Protein AF-A0A1F3MN46-F1 (afdb_monomer_lite)

Radius of gyration: 25.23 Å; chains: 1; bounding box: 58×105×47 Å

Foldseek 3Di:
DDDDDDDDDDDPPDDPPPPPPPVDDPCNVLLVPAALLLLLVQLAPCCFVLNVHDCPDPCNVVCVQQVQLARNCSQQNLQSQWCQPPQVQPDDDLNHAHHDNDSLLVVLQPDDLVVQLVVLQDPPQAAESPDDSNPDDCVPPRSRSNTHHNCVVPDDSSNSSNNSSNSHPVRDNCVLQWDKDWADGPNRIDIATHCGLPVAAQVLLLVVCVVQPCVQLNSQQPNDDDPNHGQLVCLRVCVSNVVSCQQNNDGPDPGHHPVPQDPRNSSNNRNNSPPCVSHND

Sequence (281 aa):
MRKTNWFFAFAFVGIAIFTGCNKVDPNQETYDNASISKGGILYDNFFSIEAAYDQNSPNMAKFKASSDFFRCKQCHAWDGLGNSGSYINRAAKTSRPNIASTNLYQVSQTKSFTELFNAMKKSEERRDIGYDLTTYNPATNAAEGDKMPNLTQILSDTQIWDIVKFLKEGMFDVSQLYDATYTGVYPTGSVSFANIGKDGNEGNGKTFFAANCASCHGADGKALTMENMSLGKFVRSKPNEVQHKVKYGQLGSSMPGMFTITLSQMKDLYKACSNSTTFPD

Secondary structure (DSSP, 8-state):
-------------------------TTHHHHHTS-HHHHHHHHHHTTSTTTT--TT-TTHHHHHHTGGGT-HHHHH-TTS-GGGTTTTT---BTTBPPPP---HHHHHHHS-HHHHHHHHT--TT-B-TTS-GGG--TTTSHHHHTSPB-GGGT--HHHHHHHHHIIIIIS--GGGT-EEEEES-TTT-EEEEESTTTT--HHHHHHHHHHHTHHHH-TTS-SS-BTTB-HHHHHHH-HHHHHHHHHH--TTSS----TT--HHHHHHHHHHHH-TTTS--

Structure (mmCIF, N/CA/C/O backbone):
data_AF-A0A1F3MN46-F1
#
_entry.id   AF-A0A1F3MN46-F1
#
loop_
_atom_site.group_PDB
_atom_site.id
_atom_site.type_symbol
_atom_site.label_atom_id
_atom_site.label_alt_id
_atom_site.label_comp_id
_atom_site.label_asym_id
_atom_site.label_entity_id
_atom_site.label_seq_id
_atom_site.pdbx_PDB_ins_code
_atom_site.Cartn_x
_atom_site.Cartn_y
_atom_site.Cartn_z
_atom_site.occupancy
_atom_site.B_iso_or_equiv
_atom_site.auth_seq_id
_atom_site.auth_comp_id
_atom_site.auth_asym_id
_atom_site.auth_atom_id
_atom_site.pdbx_PDB_model_num
ATOM 1 N N . MET A 1 1 ? -30.374 89.470 -13.307 1.00 45.78 1 MET A N 1
ATOM 2 C CA . MET A 1 1 ? -30.408 88.147 -13.970 1.00 45.78 1 MET A CA 1
ATOM 3 C C . MET A 1 1 ? -28.981 87.654 -14.193 1.00 45.78 1 MET A C 1
ATOM 5 O O . MET A 1 1 ? -28.304 88.159 -15.074 1.00 45.78 1 MET A O 1
ATOM 9 N N . ARG A 1 2 ? -28.506 86.708 -13.379 1.00 38.28 2 ARG A N 1
ATOM 10 C CA . ARG A 1 2 ? -27.275 85.935 -13.613 1.00 38.28 2 ARG A CA 1
ATOM 11 C C . ARG A 1 2 ? -27.547 84.533 -13.065 1.00 38.28 2 ARG A C 1
ATOM 13 O O . ARG A 1 2 ? -27.763 84.393 -11.868 1.00 38.28 2 ARG A O 1
ATOM 20 N N . LYS A 1 3 ? -27.670 83.545 -13.955 1.00 40.28 3 LYS A N 1
ATOM 21 C CA . LYS A 1 3 ? -27.866 82.130 -13.609 1.00 40.28 3 LYS A CA 1
ATOM 22 C C . LYS A 1 3 ? -26.489 81.478 -13.490 1.00 40.28 3 LYS A C 1
ATOM 24 O O . LYS A 1 3 ? -25.703 81.552 -14.430 1.00 40.28 3 LYS A O 1
ATOM 29 N N . THR A 1 4 ? -26.211 80.870 -12.346 1.00 44.44 4 THR A N 1
ATOM 30 C CA . THR A 1 4 ? -24.995 80.094 -12.086 1.00 44.44 4 THR A CA 1
ATOM 31 C C . THR A 1 4 ? -25.320 78.627 -12.369 1.00 44.44 4 THR A C 1
ATOM 33 O O . THR A 1 4 ? -26.180 78.058 -11.704 1.00 44.44 4 THR A O 1
ATOM 36 N N . ASN A 1 5 ? -24.688 78.032 -13.382 1.00 38.16 5 ASN A N 1
ATOM 37 C CA . ASN A 1 5 ? -24.863 76.619 -13.721 1.00 38.16 5 ASN A CA 1
ATOM 38 C C . ASN A 1 5 ? -23.897 75.764 -12.894 1.00 38.16 5 ASN A C 1
ATOM 40 O O . ASN A 1 5 ? -22.690 75.996 -12.906 1.00 38.16 5 ASN A O 1
ATOM 44 N N . TRP A 1 6 ? -24.439 74.771 -12.194 1.00 37.66 6 TRP A N 1
ATOM 45 C CA . TRP A 1 6 ? -23.690 73.797 -11.407 1.00 37.66 6 TRP A CA 1
ATOM 46 C C . TRP A 1 6 ? -23.364 72.590 -12.300 1.00 37.66 6 TRP A C 1
ATOM 48 O O . TRP A 1 6 ? -24.271 71.903 -12.767 1.00 37.66 6 TRP A O 1
ATOM 58 N N . PHE A 1 7 ? -22.082 72.356 -12.582 1.00 40.59 7 PHE A N 1
ATOM 59 C CA . PHE A 1 7 ? -21.612 71.150 -13.269 1.00 40.59 7 PHE A CA 1
ATOM 60 C C . PHE A 1 7 ? -21.335 70.060 -12.226 1.00 40.59 7 PHE A C 1
ATOM 62 O O . PHE A 1 7 ? -20.405 70.182 -11.432 1.00 40.59 7 PHE A O 1
ATOM 69 N N . PHE A 1 8 ? -22.137 68.993 -12.231 1.00 42.38 8 PHE A N 1
ATOM 70 C CA . PHE A 1 8 ? -21.850 67.762 -11.493 1.00 42.38 8 PHE A CA 1
ATOM 71 C C . PHE A 1 8 ? -20.824 66.931 -12.272 1.00 42.38 8 PHE A C 1
ATOM 73 O O . PHE A 1 8 ? -21.111 66.446 -13.366 1.00 42.38 8 PHE A O 1
ATOM 80 N N . ALA A 1 9 ? -19.627 66.761 -11.710 1.00 40.12 9 ALA A N 1
ATOM 81 C CA . ALA A 1 9 ? -18.634 65.817 -12.207 1.00 40.12 9 ALA A CA 1
ATOM 82 C C . ALA A 1 9 ? -18.939 64.418 -11.644 1.00 40.12 9 ALA A C 1
ATOM 84 O O . ALA A 1 9 ? -18.755 64.168 -10.455 1.00 40.12 9 ALA A O 1
ATOM 85 N N . PHE A 1 10 ? -19.416 63.506 -12.492 1.00 43.44 10 PHE A N 1
ATOM 86 C CA . PHE A 1 10 ? -19.504 62.082 -12.163 1.00 43.44 10 PHE A CA 1
ATOM 87 C C . PHE A 1 10 ? -18.122 61.442 -12.339 1.00 43.44 10 PHE A C 1
ATOM 89 O O . PHE A 1 10 ? -17.631 61.300 -13.458 1.00 43.44 10 PHE A O 1
ATOM 96 N N . ALA A 1 11 ? -17.489 61.056 -11.232 1.00 44.72 11 ALA A N 1
ATOM 97 C CA . ALA A 1 11 ? -16.287 60.235 -11.250 1.00 44.72 11 ALA A CA 1
ATOM 98 C C . ALA A 1 11 ? -16.667 58.788 -11.610 1.00 44.72 11 ALA A C 1
ATOM 100 O O . ALA A 1 11 ? -17.259 58.070 -10.805 1.00 44.72 11 ALA A O 1
ATOM 101 N N . PHE A 1 12 ? -16.334 58.363 -12.829 1.00 43.28 12 PHE A N 1
ATOM 102 C CA . PHE A 1 12 ? -16.381 56.960 -13.233 1.00 43.28 12 PHE A CA 1
ATOM 103 C C . PHE A 1 12 ? -15.255 56.203 -12.515 1.00 43.28 12 PHE A C 1
ATOM 105 O O . PHE A 1 12 ? -14.096 56.251 -12.925 1.00 43.28 12 PHE A O 1
ATOM 112 N N . VAL A 1 13 ? -15.586 55.501 -11.431 1.00 50.31 13 VAL A N 1
ATOM 113 C CA . VAL A 1 13 ? -14.700 54.484 -10.854 1.00 50.31 13 VAL A CA 1
ATOM 114 C C . VAL A 1 13 ? -14.799 53.252 -11.749 1.00 50.31 13 VAL A C 1
ATOM 116 O O . VAL A 1 13 ? -15.753 52.482 -11.671 1.00 50.31 13 VAL A O 1
ATOM 119 N N . GLY A 1 14 ? -13.835 53.098 -12.655 1.00 42.78 14 GLY A N 1
ATOM 120 C CA . GLY A 1 14 ? -13.686 51.885 -13.451 1.00 42.78 14 GLY A CA 1
ATOM 121 C C . GLY A 1 14 ? -13.323 50.712 -12.544 1.00 42.78 14 GLY A C 1
ATOM 122 O O . GLY A 1 14 ? -12.219 50.657 -12.009 1.00 42.78 14 GLY A O 1
ATOM 123 N N . ILE A 1 15 ? -14.250 49.770 -12.367 1.00 54.16 15 ILE A N 1
ATOM 124 C CA . ILE A 1 15 ? -13.959 48.472 -11.755 1.00 54.16 15 ILE A CA 1
ATOM 125 C C . ILE A 1 15 ? -13.128 47.681 -12.769 1.00 54.16 15 ILE A C 1
ATOM 127 O O . ILE A 1 15 ? -13.651 47.168 -13.757 1.00 54.16 15 ILE A O 1
ATOM 131 N N . ALA A 1 16 ? -11.819 47.605 -12.538 1.00 45.56 16 ALA A N 1
ATOM 132 C CA . ALA A 1 16 ? -10.949 46.681 -13.246 1.00 45.56 16 ALA A CA 1
ATOM 133 C C . ALA A 1 16 ? -11.268 45.256 -12.770 1.00 45.56 16 ALA A C 1
ATOM 135 O O . ALA A 1 16 ? -10.872 44.844 -11.679 1.00 45.56 16 ALA A O 1
ATOM 136 N N . ILE A 1 17 ? -12.013 44.506 -13.581 1.00 50.53 17 ILE A N 1
ATOM 137 C CA . ILE A 1 17 ? -12.181 43.066 -13.393 1.00 50.53 17 ILE A CA 1
ATOM 138 C C . ILE A 1 17 ? -10.843 42.429 -13.775 1.00 50.53 17 ILE A C 1
ATOM 140 O O . ILE A 1 17 ? -10.535 42.261 -14.953 1.00 50.53 17 ILE A O 1
ATOM 144 N N . PHE A 1 18 ? -10.024 42.099 -12.777 1.00 47.72 18 PHE A N 1
ATOM 145 C CA . PHE A 1 18 ? -8.883 41.211 -12.969 1.00 47.72 18 PHE A CA 1
ATOM 146 C C . PHE A 1 18 ? -9.425 39.812 -13.278 1.00 47.72 18 PHE A C 1
ATOM 148 O O . PHE A 1 18 ? -9.643 39.003 -12.378 1.00 47.72 18 PHE A O 1
ATOM 155 N N . THR A 1 19 ? -9.652 39.504 -14.555 1.00 51.97 19 THR A N 1
ATOM 156 C CA . THR A 1 19 ? -9.710 38.116 -15.020 1.00 51.97 19 THR A CA 1
ATOM 157 C C . THR A 1 19 ? -8.311 37.534 -14.866 1.00 51.97 19 THR A C 1
ATOM 159 O O . THR A 1 19 ? -7.491 37.588 -15.783 1.00 51.97 19 THR A O 1
ATOM 162 N N . GLY A 1 20 ? -8.002 37.046 -13.665 1.00 52.28 20 GLY A N 1
ATOM 163 C CA . GLY A 1 20 ? -6.817 36.239 -13.434 1.00 52.28 20 GLY A CA 1
ATOM 164 C C . GLY A 1 20 ? -6.872 35.036 -14.369 1.00 52.28 20 GLY A C 1
ATOM 165 O O . GLY A 1 20 ? -7.808 34.242 -14.305 1.00 52.28 20 GLY A O 1
ATOM 166 N N . CYS A 1 21 ? -5.887 34.915 -15.258 1.00 50.50 21 CYS A N 1
ATOM 167 C CA . CYS A 1 21 ? -5.643 33.693 -16.009 1.00 50.50 21 CYS A CA 1
ATOM 168 C C . CYS A 1 21 ? -5.267 32.583 -15.018 1.00 50.50 21 CYS A C 1
ATOM 170 O O . CYS A 1 21 ? -4.086 32.317 -14.800 1.00 50.50 21 CYS A O 1
ATOM 172 N N . ASN A 1 22 ? -6.258 31.923 -14.420 1.00 60.16 22 ASN A N 1
ATOM 173 C CA . ASN A 1 22 ? -6.058 30.602 -13.847 1.00 60.16 22 ASN A CA 1
ATOM 174 C C . ASN A 1 22 ? -5.749 29.677 -15.024 1.00 60.16 22 ASN A C 1
ATOM 176 O O . ASN A 1 22 ? -6.657 29.201 -15.702 1.00 60.16 22 ASN A O 1
ATOM 180 N N . LYS A 1 23 ? -4.460 29.477 -15.323 1.00 65.81 23 LYS A N 1
ATOM 181 C CA . LYS A 1 23 ? -4.040 28.390 -16.206 1.00 65.81 23 LYS A CA 1
ATOM 182 C C . LYS A 1 23 ? -4.412 27.093 -15.497 1.00 65.81 23 LYS A C 1
ATOM 184 O O . LYS A 1 23 ? -3.683 26.641 -14.622 1.00 65.81 23 LYS A O 1
ATOM 189 N N . VAL A 1 24 ? -5.581 26.560 -15.832 1.00 81.38 24 VAL A N 1
ATOM 190 C CA . VAL A 1 24 ? -5.987 25.213 -15.438 1.00 81.38 24 VAL A CA 1
ATOM 191 C C . VAL A 1 24 ? -4.927 24.259 -15.989 1.00 81.38 24 VAL A C 1
ATOM 193 O O . VAL A 1 24 ? -4.542 24.381 -17.155 1.00 81.38 24 VAL A O 1
ATOM 196 N N . ASP A 1 25 ? -4.397 23.376 -15.140 1.00 87.69 25 ASP A N 1
ATOM 197 C CA . ASP A 1 25 ? -3.450 22.348 -15.577 1.00 87.69 25 ASP A CA 1
ATOM 198 C C . ASP A 1 25 ? -4.133 21.501 -16.670 1.00 87.69 25 ASP A C 1
ATOM 200 O O . ASP A 1 25 ? -5.264 21.052 -16.459 1.00 87.69 25 ASP A O 1
ATOM 204 N N . PRO A 1 26 ? -3.506 21.283 -17.841 1.00 91.44 26 PRO A N 1
ATOM 205 C CA . PRO A 1 26 ? -4.117 20.518 -18.929 1.00 91.44 26 PRO A CA 1
ATOM 206 C C . PRO A 1 26 ? -4.484 19.078 -18.538 1.00 91.44 26 PRO A C 1
ATOM 208 O O . PRO A 1 26 ? -5.311 18.465 -19.206 1.00 91.44 26 PRO A O 1
ATOM 211 N N . ASN A 1 27 ? -3.903 18.539 -17.463 1.00 94.44 27 ASN A N 1
ATOM 212 C CA . ASN A 1 27 ? -4.201 17.206 -16.952 1.00 94.44 27 ASN A CA 1
ATOM 213 C C . ASN A 1 27 ? -5.270 17.190 -15.846 1.00 94.44 27 ASN A C 1
ATOM 215 O O . ASN A 1 27 ? -5.543 16.119 -15.307 1.00 94.44 27 ASN A O 1
ATOM 219 N N . GLN A 1 28 ? -5.867 18.336 -15.490 1.00 95.88 28 GLN A N 1
ATOM 220 C CA . GLN A 1 28 ? -6.820 18.446 -14.379 1.00 95.88 28 GLN A CA 1
ATOM 221 C C . GLN A 1 28 ? -7.997 17.472 -14.527 1.00 95.88 28 GLN A C 1
ATOM 223 O O . GLN A 1 28 ? -8.260 16.693 -13.618 1.00 95.88 28 GLN A O 1
ATOM 228 N N . GLU A 1 29 ? -8.658 17.455 -15.688 1.00 96.75 29 GLU A N 1
ATOM 229 C CA . GLU A 1 29 ? -9.800 16.565 -15.939 1.00 96.75 29 GLU A CA 1
ATOM 230 C C . GLU A 1 29 ? -9.403 15.083 -15.846 1.00 96.75 29 GLU A C 1
ATOM 232 O O . GLU A 1 29 ? -10.096 14.282 -15.220 1.00 96.75 29 GLU A O 1
ATOM 237 N N . THR A 1 30 ? -8.256 14.710 -16.421 1.00 97.44 30 THR A N 1
ATOM 238 C CA . THR A 1 30 ? -7.744 13.333 -16.3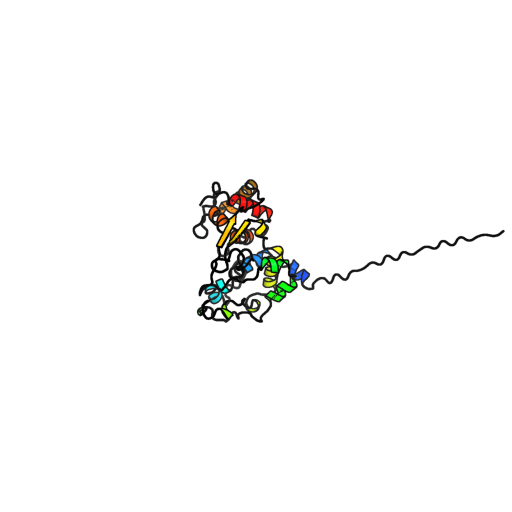60 1.00 97.44 30 THR A CA 1
ATOM 239 C C . THR A 1 30 ? -7.443 12.910 -14.925 1.00 97.44 30 THR A C 1
ATOM 241 O O . THR A 1 30 ? -7.766 11.791 -14.530 1.00 97.44 30 THR A O 1
ATOM 244 N N . TYR A 1 31 ? -6.847 13.802 -14.134 1.00 98.06 31 TYR A N 1
ATOM 245 C CA . TYR A 1 31 ? -6.569 13.562 -12.724 1.00 98.06 31 TYR A CA 1
ATOM 246 C C . TYR A 1 31 ? -7.852 13.448 -11.890 1.00 98.06 31 TYR A C 1
ATOM 248 O O . TYR A 1 31 ? -7.958 12.564 -11.039 1.00 98.06 31 TYR A O 1
ATOM 256 N N . ASP A 1 32 ? -8.841 14.307 -12.131 1.00 97.81 32 ASP A N 1
ATOM 257 C CA . ASP A 1 32 ? -10.111 14.289 -11.402 1.00 97.81 32 ASP A CA 1
ATOM 258 C C . ASP A 1 32 ? -10.922 13.021 -11.690 1.00 97.81 32 ASP A C 1
ATOM 260 O O . ASP A 1 32 ? -11.556 12.480 -10.783 1.00 97.81 32 ASP A O 1
ATOM 264 N N . ASN A 1 33 ? -10.828 12.498 -12.915 1.00 98.00 33 ASN A N 1
ATOM 265 C CA . ASN A 1 33 ? -11.482 11.259 -13.337 1.00 98.00 33 ASN A CA 1
ATOM 266 C C . ASN A 1 33 ? -10.729 9.975 -12.932 1.00 98.00 33 ASN A C 1
ATOM 268 O O . ASN A 1 33 ? -11.253 8.873 -13.120 1.00 98.00 33 ASN A O 1
ATOM 272 N N . ALA A 1 34 ? -9.513 10.083 -12.392 1.00 98.50 34 ALA A N 1
ATOM 273 C CA . ALA A 1 34 ? -8.726 8.933 -11.963 1.00 98.50 34 ALA A CA 1
ATOM 274 C C . ALA A 1 34 ? -9.306 8.264 -10.700 1.00 98.50 34 ALA A C 1
ATOM 276 O O . ALA A 1 34 ? -9.935 8.891 -9.845 1.00 98.50 34 ALA A O 1
ATOM 277 N N . SER A 1 35 ? -9.072 6.961 -10.551 1.00 98.25 35 SER A N 1
ATOM 278 C CA . SER A 1 35 ? -9.640 6.139 -9.485 1.00 98.25 35 SER A CA 1
ATOM 279 C C . SER A 1 35 ? -8.657 5.898 -8.339 1.00 98.25 35 SER A C 1
ATOM 281 O O . SER A 1 35 ? -7.694 5.139 -8.464 1.00 98.25 35 SER A O 1
ATOM 283 N N . ILE A 1 36 ? -8.983 6.445 -7.162 1.00 98.06 36 ILE A N 1
ATOM 284 C CA . ILE A 1 36 ? -8.263 6.176 -5.905 1.00 98.06 36 ILE A CA 1
ATOM 285 C C . ILE A 1 36 ? -8.213 4.670 -5.603 1.00 98.06 36 ILE A C 1
ATOM 287 O O . ILE A 1 36 ? -7.160 4.141 -5.247 1.00 98.06 36 ILE A O 1
ATOM 291 N N . SER A 1 37 ? -9.343 3.969 -5.750 1.00 97.75 37 SER A N 1
ATOM 292 C CA . SER A 1 37 ? -9.454 2.540 -5.432 1.00 97.75 37 SER A CA 1
ATOM 293 C C . SER A 1 37 ? -8.539 1.686 -6.303 1.00 97.75 37 SER A C 1
ATOM 295 O O . SER A 1 37 ? -7.804 0.849 -5.779 1.00 97.75 37 SER A O 1
ATOM 297 N N . LYS A 1 38 ? -8.539 1.926 -7.622 1.00 98.00 38 LYS A N 1
ATOM 298 C CA . LYS A 1 38 ? -7.646 1.217 -8.547 1.00 98.00 38 LYS A CA 1
ATOM 299 C C . LYS A 1 38 ? -6.186 1.544 -8.258 1.00 98.00 38 LYS A C 1
ATOM 301 O O . LYS A 1 38 ? -5.369 0.632 -8.218 1.00 98.00 38 LYS A O 1
ATOM 306 N N . GLY A 1 39 ? -5.867 2.806 -7.971 1.00 98.25 39 GLY A N 1
ATOM 307 C CA . GLY A 1 39 ? -4.514 3.223 -7.605 1.00 98.25 39 GLY A CA 1
ATOM 308 C C . GLY A 1 39 ? -3.970 2.504 -6.372 1.00 98.25 39 GLY A C 1
ATOM 309 O O . GLY A 1 39 ? -2.836 2.028 -6.387 1.00 98.25 39 GLY A O 1
ATOM 310 N N . GLY A 1 40 ? -4.787 2.356 -5.325 1.00 98.38 40 GLY A N 1
ATOM 311 C CA . GLY A 1 40 ? -4.402 1.620 -4.119 1.00 98.38 40 GLY A CA 1
ATOM 312 C C . GLY A 1 40 ? -4.196 0.123 -4.370 1.00 98.38 40 GLY A C 1
ATOM 313 O O . GLY A 1 40 ? -3.244 -0.464 -3.855 1.00 98.38 40 GLY A O 1
ATOM 314 N N . ILE A 1 41 ? -5.027 -0.497 -5.212 1.00 98.56 41 ILE A N 1
ATOM 315 C CA . ILE A 1 41 ? -4.844 -1.898 -5.626 1.00 98.56 41 ILE A CA 1
ATOM 316 C C . ILE A 1 41 ? -3.548 -2.061 -6.439 1.00 98.56 41 ILE A C 1
ATOM 318 O O . ILE A 1 41 ? -2.757 -2.966 -6.167 1.00 98.56 41 ILE A O 1
ATOM 322 N N . LEU A 1 42 ? -3.284 -1.157 -7.390 1.00 98.44 42 LEU A N 1
ATOM 323 C CA . LEU A 1 42 ? -2.060 -1.148 -8.200 1.00 98.44 42 LEU A CA 1
ATOM 324 C C . LEU A 1 42 ? -0.799 -0.980 -7.334 1.00 98.44 42 LEU A C 1
ATOM 326 O O . LEU A 1 42 ? 0.203 -1.655 -7.578 1.00 98.44 42 LEU A O 1
ATOM 330 N N . TYR A 1 43 ? -0.857 -0.125 -6.305 1.00 98.56 43 TYR A N 1
ATOM 331 C CA . TYR A 1 43 ? 0.240 0.090 -5.355 1.00 98.56 43 TYR A CA 1
ATOM 332 C C . TYR A 1 43 ? 0.633 -1.187 -4.598 1.00 98.56 43 TYR A C 1
ATOM 334 O O . TYR A 1 43 ? 1.820 -1.442 -4.353 1.00 98.56 43 TYR A O 1
ATOM 342 N N . ASP A 1 44 ? -0.362 -1.998 -4.233 1.00 98.31 44 ASP A N 1
ATOM 343 C CA . ASP A 1 44 ? -0.139 -3.298 -3.614 1.00 98.31 44 ASP A CA 1
ATOM 344 C C . ASP A 1 44 ? 0.398 -4.302 -4.641 1.00 98.31 44 ASP A C 1
ATOM 346 O O . ASP A 1 44 ? 1.516 -4.809 -4.499 1.00 98.31 44 ASP A O 1
ATOM 350 N N . ASN A 1 45 ? -0.393 -4.598 -5.673 1.00 97.69 45 ASN A N 1
ATOM 351 C CA . ASN A 1 45 ? -0.041 -5.570 -6.694 1.00 97.69 45 ASN A CA 1
ATOM 352 C C . ASN A 1 45 ? -0.723 -5.274 -8.034 1.00 97.69 45 ASN A C 1
ATOM 354 O O . ASN A 1 45 ? -1.849 -5.713 -8.283 1.00 97.69 45 ASN A O 1
ATOM 358 N N . PHE A 1 46 ? 0.005 -4.611 -8.935 1.00 96.94 46 PHE A N 1
ATOM 359 C CA . PHE A 1 46 ? -0.527 -4.235 -10.241 1.00 96.94 46 PHE A CA 1
ATOM 360 C C . PHE A 1 46 ? -0.897 -5.407 -11.147 1.00 96.94 46 PHE A C 1
ATOM 362 O O . PHE A 1 46 ? -1.684 -5.200 -12.057 1.00 96.94 46 PHE A O 1
ATOM 369 N N . PHE A 1 47 ? -0.338 -6.604 -10.941 1.00 96.50 47 PHE A N 1
ATOM 370 C CA . PHE A 1 47 ? -0.617 -7.779 -11.777 1.00 96.50 47 PHE A CA 1
ATOM 371 C C . PHE A 1 47 ? -1.652 -8.724 -11.148 1.00 96.50 47 PHE A C 1
ATOM 373 O O . PHE A 1 47 ? -1.847 -9.847 -11.617 1.00 96.50 47 PHE A O 1
ATOM 380 N N . SER A 1 48 ? -2.317 -8.282 -10.077 1.00 95.94 48 SER A N 1
ATOM 381 C CA . SER A 1 48 ? -3.441 -8.997 -9.470 1.00 95.94 48 SER A CA 1
ATOM 382 C C . SER A 1 48 ? -4.684 -8.992 -10.370 1.00 95.94 48 SER A C 1
ATOM 384 O O . SER A 1 48 ? -4.798 -8.193 -11.304 1.00 95.94 48 SER A O 1
ATOM 386 N N . ILE A 1 49 ? -5.630 -9.887 -10.078 1.00 94.69 49 ILE A N 1
ATOM 387 C CA . ILE A 1 49 ? -6.923 -9.938 -10.776 1.00 94.69 49 ILE A CA 1
ATOM 388 C C . ILE A 1 49 ? -7.716 -8.660 -10.475 1.00 94.69 49 ILE A C 1
ATOM 390 O O . ILE A 1 49 ? -8.308 -8.061 -11.368 1.00 94.69 49 ILE A O 1
ATOM 394 N N . GLU A 1 50 ? -7.672 -8.208 -9.226 1.00 95.75 50 GLU A N 1
ATOM 395 C CA . GLU A 1 50 ? -8.336 -7.008 -8.724 1.00 95.75 50 GLU A CA 1
ATOM 396 C C . GLU A 1 50 ? -7.791 -5.724 -9.367 1.00 95.75 50 GLU A C 1
ATOM 398 O O . GLU A 1 50 ? -8.524 -4.749 -9.515 1.00 95.75 50 GLU A O 1
ATOM 403 N N . ALA A 1 51 ? -6.522 -5.725 -9.791 1.00 94.69 51 ALA A N 1
ATOM 404 C CA . ALA A 1 51 ? -5.917 -4.637 -10.561 1.00 94.69 51 ALA A CA 1
ATOM 405 C C . ALA A 1 51 ? -6.381 -4.594 -12.029 1.00 94.69 51 ALA A C 1
ATOM 407 O O . ALA A 1 51 ? -5.962 -3.705 -12.774 1.00 94.69 51 ALA A O 1
ATOM 408 N N . ALA A 1 52 ? -7.217 -5.549 -12.455 1.00 91.88 52 ALA A N 1
ATOM 409 C CA . ALA A 1 52 ? -7.665 -5.730 -13.834 1.00 91.88 52 ALA A CA 1
ATOM 410 C C . ALA A 1 52 ? -6.505 -5.872 -14.840 1.00 91.88 52 ALA A C 1
ATOM 412 O O . ALA A 1 52 ? -6.603 -5.437 -15.987 1.00 91.88 52 ALA A O 1
ATOM 413 N N . TYR A 1 53 ? -5.395 -6.477 -14.411 1.00 91.00 53 TYR A N 1
ATOM 414 C CA . TYR A 1 53 ? -4.264 -6.761 -15.288 1.00 91.00 53 TYR A CA 1
ATOM 415 C C . TYR A 1 53 ? -4.526 -7.993 -16.151 1.00 91.00 53 TYR A C 1
ATOM 417 O O . TYR A 1 53 ? -5.149 -8.953 -15.688 1.00 91.00 53 TYR A O 1
ATOM 425 N N . ASP A 1 54 ? -4.000 -7.995 -17.378 1.00 91.25 54 ASP A N 1
ATOM 426 C CA . ASP A 1 54 ? -4.105 -9.141 -18.279 1.00 91.25 54 ASP A CA 1
ATOM 427 C C . ASP A 1 54 ? -3.412 -10.373 -17.682 1.00 91.25 54 ASP A C 1
ATOM 429 O O . ASP A 1 54 ? -2.182 -10.472 -17.611 1.00 91.25 54 ASP A O 1
ATOM 433 N N . GLN A 1 55 ? -4.227 -11.341 -17.266 1.00 93.56 55 GLN A N 1
ATOM 434 C CA . GLN A 1 55 ? -3.746 -12.570 -16.648 1.00 93.56 55 GLN A CA 1
ATOM 435 C C . GLN A 1 55 ? -3.054 -13.516 -17.642 1.00 93.56 55 GLN A C 1
ATOM 437 O O . GLN A 1 55 ? -2.351 -14.428 -17.206 1.00 93.56 55 GLN A O 1
ATOM 442 N N . ASN A 1 56 ? -3.189 -13.264 -18.949 1.00 94.88 56 ASN A N 1
ATOM 443 C CA . ASN A 1 56 ? -2.514 -13.995 -20.023 1.00 94.88 56 ASN A CA 1
ATOM 444 C C . ASN A 1 56 ? -1.247 -13.288 -20.531 1.00 94.88 56 ASN A C 1
ATOM 446 O O . ASN A 1 56 ? -0.627 -13.758 -21.486 1.00 94.88 56 ASN A O 1
ATOM 450 N N . SER A 1 57 ? -0.839 -12.185 -19.895 1.00 92.88 57 SER A N 1
ATOM 451 C CA . SER A 1 57 ? 0.372 -11.452 -20.261 1.00 92.88 57 SER A CA 1
ATOM 452 C C . SER A 1 57 ? 1.594 -12.384 -20.312 1.00 92.88 57 SER A C 1
ATOM 454 O O . SER A 1 57 ? 1.833 -13.134 -19.356 1.00 92.88 57 SER A O 1
ATOM 456 N N . PRO A 1 58 ? 2.443 -12.301 -21.356 1.00 93.81 58 PRO A N 1
ATOM 457 C CA . PRO A 1 58 ? 3.652 -13.123 -21.458 1.00 93.81 58 PRO A CA 1
ATOM 458 C C . PRO A 1 58 ? 4.642 -12.866 -20.310 1.00 93.81 58 PRO A C 1
ATOM 460 O O . PRO A 1 58 ? 5.480 -13.712 -20.006 1.00 93.81 58 PRO A O 1
ATOM 463 N N . ASN A 1 59 ? 4.525 -11.724 -19.622 1.00 93.62 59 ASN A N 1
ATOM 464 C CA . ASN A 1 59 ? 5.371 -11.365 -18.485 1.00 93.62 59 ASN A CA 1
ATOM 465 C C . ASN A 1 59 ? 4.850 -11.889 -17.135 1.00 93.62 59 ASN A C 1
ATOM 467 O O . ASN A 1 59 ? 5.525 -11.733 -16.117 1.00 93.62 59 ASN A O 1
ATOM 471 N N . MET A 1 60 ? 3.684 -12.543 -17.096 1.00 95.06 60 MET A N 1
ATOM 472 C CA . MET A 1 60 ? 3.047 -12.961 -15.844 1.00 95.06 60 MET A CA 1
ATOM 473 C C . MET A 1 60 ? 3.926 -13.908 -15.012 1.00 95.06 60 MET A C 1
ATOM 475 O O . MET A 1 60 ? 4.043 -13.745 -13.796 1.00 95.06 60 MET A O 1
ATOM 479 N N . ALA A 1 61 ? 4.593 -14.873 -15.654 1.00 95.12 61 ALA A N 1
ATOM 480 C CA . ALA A 1 61 ? 5.504 -15.791 -14.967 1.00 95.12 61 ALA A CA 1
ATOM 481 C C . ALA A 1 61 ? 6.670 -15.045 -14.295 1.00 95.12 61 ALA A C 1
ATOM 483 O O . ALA A 1 61 ? 7.021 -15.344 -13.154 1.00 95.12 61 ALA A O 1
ATOM 484 N N . LYS A 1 62 ? 7.211 -14.019 -14.963 1.00 94.12 62 LYS A N 1
ATOM 485 C CA . LYS A 1 62 ? 8.281 -13.170 -14.429 1.00 94.12 62 LYS A CA 1
ATOM 486 C C . LYS A 1 62 ? 7.810 -12.372 -13.214 1.00 94.12 62 LYS A C 1
ATOM 488 O O . LYS A 1 62 ? 8.479 -12.377 -12.183 1.00 94.12 62 LYS A O 1
ATOM 493 N N . PHE A 1 63 ? 6.650 -11.723 -13.307 1.00 95.75 63 PHE A N 1
ATOM 494 C CA . PHE A 1 63 ? 6.112 -10.947 -12.187 1.00 95.75 63 PHE A CA 1
ATOM 495 C C . PHE A 1 63 ? 5.823 -11.819 -10.968 1.00 95.75 63 PHE A C 1
ATOM 497 O O . PHE A 1 63 ? 6.109 -11.410 -9.847 1.00 95.75 63 PHE A O 1
ATOM 504 N N . LYS A 1 64 ? 5.329 -13.046 -11.171 1.00 94.81 64 LYS A N 1
ATOM 505 C CA . LYS A 1 64 ? 5.114 -14.004 -10.079 1.00 94.81 64 LYS A CA 1
ATOM 506 C C . LYS A 1 64 ? 6.428 -14.493 -9.464 1.00 94.81 64 LYS A C 1
ATOM 508 O O . LYS A 1 64 ? 6.521 -14.563 -8.243 1.00 94.81 64 LYS A O 1
ATOM 513 N N . ALA A 1 65 ? 7.443 -14.787 -10.279 1.00 95.50 65 ALA A N 1
ATOM 514 C CA . ALA A 1 65 ? 8.742 -15.266 -9.800 1.00 95.50 65 ALA A CA 1
ATOM 515 C C . ALA A 1 65 ? 9.540 -14.198 -9.026 1.00 95.50 65 ALA A C 1
ATOM 517 O O . ALA A 1 65 ? 10.294 -14.533 -8.115 1.00 95.50 65 ALA A O 1
ATOM 518 N N . SER A 1 66 ? 9.362 -12.916 -9.360 1.00 96.69 66 SER A N 1
ATOM 519 C CA . SER A 1 66 ? 10.125 -11.801 -8.780 1.00 96.69 66 SER A CA 1
ATOM 520 C C . SER A 1 66 ? 9.221 -10.685 -8.245 1.00 96.69 66 SER A C 1
ATOM 522 O O . SER A 1 66 ? 9.539 -9.503 -8.376 1.00 96.69 66 SER A O 1
ATOM 524 N N . SER A 1 67 ? 8.088 -11.037 -7.627 1.00 96.81 67 SER A N 1
ATOM 525 C CA . SER A 1 67 ? 7.027 -10.084 -7.250 1.00 96.81 67 SER A CA 1
ATOM 526 C C . SER A 1 67 ? 7.500 -8.901 -6.410 1.00 96.81 67 SER A C 1
ATOM 528 O O . SER A 1 67 ? 6.970 -7.793 -6.527 1.00 96.81 67 SER A O 1
ATOM 530 N N . ASP A 1 68 ? 8.505 -9.120 -5.563 1.00 97.19 68 ASP A N 1
ATOM 531 C CA . ASP A 1 68 ? 9.018 -8.098 -4.652 1.00 97.19 68 ASP A CA 1
ATOM 532 C C . ASP A 1 68 ? 9.770 -6.968 -5.363 1.00 97.19 68 ASP A C 1
ATOM 534 O O . ASP A 1 68 ? 9.906 -5.889 -4.799 1.00 97.19 68 ASP A O 1
ATOM 538 N N . PHE A 1 69 ? 10.176 -7.170 -6.617 1.00 97.69 69 PHE A N 1
ATOM 539 C CA . PHE A 1 69 ? 10.848 -6.161 -7.439 1.00 97.69 69 PHE A CA 1
ATOM 540 C C . PHE A 1 69 ? 9.886 -5.281 -8.248 1.00 97.69 69 PHE A C 1
ATOM 542 O O . PHE A 1 69 ? 10.327 -4.365 -8.945 1.00 97.69 69 PHE A O 1
ATOM 549 N N . PHE A 1 70 ? 8.588 -5.579 -8.197 1.00 97.38 70 PHE A N 1
ATOM 550 C CA . PHE A 1 70 ? 7.569 -4.982 -9.063 1.00 97.38 70 PHE A CA 1
ATOM 551 C C . PHE A 1 70 ? 6.462 -4.263 -8.288 1.00 97.38 70 PHE A C 1
ATOM 553 O O . PHE A 1 70 ? 5.912 -3.274 -8.764 1.00 97.38 70 PHE A O 1
ATOM 560 N N . ARG A 1 71 ? 6.135 -4.738 -7.085 1.00 97.62 71 ARG A N 1
ATOM 561 C CA . ARG A 1 71 ? 5.071 -4.176 -6.243 1.00 97.62 71 ARG A CA 1
ATOM 562 C C . ARG A 1 71 ? 5.547 -2.907 -5.540 1.00 97.62 71 ARG A C 1
ATOM 564 O O . ARG A 1 71 ? 6.509 -2.967 -4.776 1.00 97.62 71 ARG A O 1
ATOM 571 N N . CYS A 1 72 ? 4.858 -1.779 -5.730 1.00 98.00 72 CYS A N 1
ATOM 572 C CA . CYS A 1 72 ? 5.290 -0.468 -5.225 1.00 98.00 72 CYS A CA 1
ATOM 573 C C . CYS A 1 72 ? 5.553 -0.487 -3.715 1.00 98.00 72 CYS A C 1
ATOM 575 O O . CYS A 1 72 ? 6.606 -0.037 -3.255 1.00 98.00 72 CYS A O 1
ATOM 577 N N . LYS A 1 73 ? 4.646 -1.108 -2.951 1.00 97.44 73 LYS A N 1
ATOM 578 C CA . LYS A 1 73 ? 4.772 -1.250 -1.496 1.00 97.44 73 LYS A CA 1
ATOM 579 C C . LYS A 1 73 ? 6.042 -1.976 -1.049 1.00 97.44 73 LYS A C 1
ATOM 581 O O . LYS A 1 73 ? 6.452 -1.818 0.094 1.00 97.44 73 LYS A O 1
ATOM 586 N N . GLN A 1 74 ?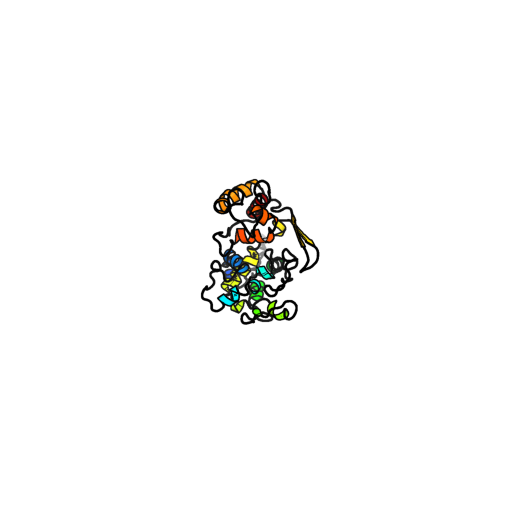 6.663 -2.793 -1.904 1.00 97.50 74 GLN A N 1
ATOM 587 C CA . GLN A 1 74 ? 7.847 -3.571 -1.528 1.00 97.50 74 GLN A CA 1
ATOM 588 C C . GLN A 1 74 ? 9.105 -2.715 -1.455 1.00 97.50 74 GLN A C 1
ATOM 590 O O . GLN A 1 74 ? 9.973 -3.042 -0.655 1.00 97.50 74 GLN A O 1
ATOM 595 N N . CYS A 1 75 ? 9.156 -1.605 -2.197 1.00 97.81 75 CYS A N 1
ATOM 596 C CA . CYS A 1 75 ? 10.237 -0.622 -2.121 1.00 97.81 75 CYS A CA 1
ATOM 597 C C . CYS A 1 75 ? 9.838 0.624 -1.320 1.00 97.81 75 CYS A C 1
ATOM 599 O O . CYS A 1 75 ? 10.687 1.214 -0.660 1.00 97.81 75 CYS A O 1
ATOM 601 N N . HIS A 1 76 ? 8.564 1.024 -1.363 1.00 98.06 76 HIS A N 1
ATOM 602 C CA . HIS A 1 76 ? 8.077 2.275 -0.763 1.00 98.06 76 HIS A CA 1
ATOM 603 C C . HIS A 1 76 ? 7.339 2.099 0.571 1.00 98.06 76 HIS A C 1
ATOM 605 O O . HIS A 1 76 ? 6.933 3.092 1.168 1.00 98.06 76 HIS A O 1
ATOM 611 N N . ALA A 1 77 ? 7.236 0.859 1.063 1.00 98.12 77 ALA A N 1
ATOM 612 C CA . ALA A 1 77 ? 6.545 0.471 2.292 1.00 98.12 77 ALA A CA 1
ATOM 613 C C . ALA A 1 77 ? 5.028 0.726 2.276 1.00 98.12 77 ALA A C 1
ATOM 615 O O . ALA A 1 77 ? 4.494 1.467 1.457 1.00 98.12 77 ALA A O 1
ATOM 616 N N . TRP A 1 78 ? 4.285 0.087 3.178 1.00 98.00 78 TRP A N 1
ATOM 617 C CA . TRP A 1 78 ? 2.827 0.273 3.249 1.00 98.00 78 TRP A CA 1
ATOM 618 C C . TRP A 1 78 ? 2.406 1.659 3.740 1.00 98.00 78 TRP A C 1
ATOM 620 O O . TRP A 1 78 ? 1.327 2.131 3.402 1.00 98.00 78 TRP A O 1
ATOM 630 N N . ASP A 1 79 ? 3.265 2.306 4.520 1.00 97.38 79 ASP A N 1
ATOM 631 C CA . ASP A 1 79 ? 3.080 3.666 5.023 1.00 97.38 79 ASP A CA 1
ATOM 632 C C . ASP A 1 79 ? 3.593 4.743 4.053 1.00 97.38 79 ASP A C 1
ATOM 634 O O . ASP A 1 79 ? 3.442 5.932 4.322 1.00 97.38 79 ASP A O 1
ATOM 638 N N . GLY A 1 80 ? 4.211 4.353 2.932 1.00 97.88 80 GLY A N 1
ATOM 639 C CA . GLY A 1 80 ? 4.801 5.291 1.980 1.00 97.88 80 GLY A CA 1
ATOM 640 C C . GLY A 1 80 ? 6.074 5.971 2.476 1.00 97.88 80 GLY A C 1
ATOM 641 O O . GLY A 1 80 ? 6.529 6.916 1.838 1.00 97.88 80 GLY A O 1
ATOM 642 N N . LEU A 1 81 ? 6.646 5.545 3.603 1.00 97.75 81 LEU A N 1
ATOM 643 C CA . LEU A 1 81 ? 7.796 6.206 4.227 1.00 97.75 81 LEU A CA 1
ATOM 644 C C . LEU A 1 81 ? 9.140 5.586 3.808 1.00 97.75 81 LEU A C 1
ATOM 646 O O . LEU A 1 81 ? 10.200 6.062 4.222 1.00 97.75 81 LEU A O 1
ATOM 650 N N . GLY A 1 82 ? 9.110 4.526 2.994 1.00 97.44 82 GLY A N 1
ATOM 651 C CA . GLY A 1 82 ? 10.308 3.836 2.529 1.00 97.44 82 GLY A CA 1
ATOM 652 C C . GLY A 1 82 ? 11.149 3.274 3.679 1.00 97.44 82 GLY A C 1
ATOM 653 O O . GLY A 1 82 ? 10.633 2.732 4.660 1.00 97.44 82 GLY A O 1
ATOM 654 N N . ASN A 1 83 ? 12.470 3.393 3.558 1.00 97.19 83 ASN A N 1
ATOM 655 C CA . ASN A 1 83 ? 13.428 2.804 4.497 1.00 97.19 83 ASN A CA 1
ATOM 656 C C . ASN A 1 83 ? 13.570 3.575 5.821 1.00 97.19 83 ASN A C 1
ATOM 658 O O . ASN A 1 83 ? 14.199 3.077 6.752 1.00 97.19 83 ASN A O 1
ATOM 662 N N . SER A 1 84 ? 12.975 4.766 5.905 1.00 95.62 84 SER A N 1
ATOM 663 C CA . SER A 1 84 ? 12.950 5.596 7.113 1.00 95.62 84 SER A CA 1
ATOM 664 C C . SER A 1 84 ? 11.685 5.374 7.951 1.00 95.62 84 SER A C 1
ATOM 666 O O . SER A 1 84 ? 11.550 5.970 9.014 1.00 95.62 84 SER A O 1
ATOM 668 N N . GLY A 1 85 ? 10.758 4.532 7.476 1.00 97.00 85 GLY A N 1
ATOM 669 C CA . GLY A 1 85 ? 9.530 4.177 8.186 1.00 97.00 85 GLY A CA 1
ATOM 670 C C . GLY A 1 85 ? 9.447 2.702 8.554 1.00 97.00 85 GLY A C 1
ATOM 671 O O . GLY A 1 85 ? 10.428 2.078 8.956 1.00 97.00 85 GLY A O 1
ATOM 672 N N . SER A 1 86 ? 8.258 2.111 8.417 1.00 97.25 86 SER A N 1
ATOM 673 C CA . SER A 1 86 ? 7.976 0.746 8.891 1.00 97.25 86 SER A CA 1
ATOM 674 C C . SER A 1 86 ? 8.834 -0.352 8.259 1.00 97.25 86 SER A C 1
ATOM 676 O O . SER A 1 86 ? 8.883 -1.461 8.785 1.00 97.25 86 SER A O 1
ATOM 678 N N . TYR A 1 87 ? 9.508 -0.075 7.141 1.00 97.81 87 TYR A N 1
ATOM 679 C CA . TYR A 1 87 ? 10.404 -1.019 6.471 1.00 97.81 87 TYR A CA 1
ATOM 680 C C . TYR A 1 87 ? 11.886 -0.816 6.847 1.00 97.81 87 TYR A C 1
ATOM 682 O O . TYR A 1 87 ? 12.762 -1.420 6.228 1.00 97.81 87 TYR A O 1
ATOM 690 N N . ILE A 1 88 ? 12.188 -0.037 7.895 1.00 98.19 88 ILE A N 1
ATOM 691 C CA . ILE A 1 88 ? 13.553 0.185 8.411 1.00 98.19 88 ILE A CA 1
ATOM 692 C C . ILE A 1 88 ? 14.306 -1.114 8.745 1.00 98.19 88 ILE A C 1
ATOM 694 O O . ILE A 1 88 ? 15.527 -1.167 8.655 1.00 98.19 88 ILE A O 1
ATOM 698 N N . ASN A 1 89 ? 13.591 -2.187 9.083 1.00 96.81 89 ASN A N 1
ATOM 699 C CA . ASN A 1 89 ? 14.155 -3.491 9.438 1.00 96.81 89 ASN A CA 1
ATOM 700 C C . ASN A 1 89 ? 14.060 -4.535 8.305 1.00 96.81 89 ASN A C 1
ATOM 702 O O . ASN A 1 89 ? 14.159 -5.742 8.539 1.00 96.81 89 ASN A O 1
ATOM 706 N N . ARG A 1 90 ? 13.801 -4.099 7.065 1.00 96.00 90 ARG A N 1
ATOM 707 C CA . ARG A 1 90 ? 13.478 -4.981 5.935 1.00 96.00 90 ARG A CA 1
ATOM 708 C C . ARG A 1 90 ? 14.638 -5.093 4.942 1.00 96.00 90 ARG A C 1
ATOM 710 O O . ARG A 1 90 ? 14.520 -4.662 3.804 1.00 96.00 90 ARG A O 1
ATOM 717 N N . ALA A 1 91 ? 15.730 -5.738 5.353 1.00 96.69 91 ALA A N 1
ATOM 718 C CA . ALA A 1 91 ? 16.916 -5.949 4.510 1.00 96.69 91 ALA A CA 1
ATOM 719 C C . ALA A 1 91 ? 16.618 -6.565 3.132 1.00 96.69 91 ALA A C 1
ATOM 721 O O . ALA A 1 91 ? 15.746 -7.432 3.008 1.00 96.69 91 ALA A O 1
ATOM 722 N N . ALA A 1 92 ? 17.383 -6.184 2.111 1.00 97.06 92 ALA A N 1
ATOM 723 C CA . ALA A 1 92 ? 17.344 -6.859 0.819 1.00 97.06 92 ALA A CA 1
ATOM 724 C C . ALA A 1 92 ? 17.723 -8.348 0.939 1.00 97.06 92 ALA A C 1
ATOM 726 O O . ALA A 1 92 ? 18.420 -8.776 1.862 1.00 97.06 92 ALA A O 1
ATOM 727 N N . LYS A 1 93 ? 17.237 -9.148 -0.008 1.00 97.19 93 LYS A N 1
ATOM 728 C CA . LYS A 1 93 ? 17.541 -10.578 -0.174 1.00 97.19 93 LYS A CA 1
ATOM 729 C C . LYS A 1 93 ? 17.671 -10.865 -1.664 1.00 97.19 93 LYS A C 1
ATOM 731 O O . LYS A 1 93 ? 17.185 -10.087 -2.466 1.00 97.19 93 LYS A O 1
ATOM 736 N N . THR A 1 94 ? 18.196 -12.018 -2.059 1.00 96.94 94 THR A N 1
ATOM 737 C CA . THR A 1 94 ? 18.185 -12.430 -3.479 1.00 96.94 94 THR A CA 1
ATOM 738 C C . THR A 1 94 ? 16.784 -12.396 -4.115 1.00 96.94 94 THR A C 1
ATOM 740 O O . THR A 1 94 ? 16.650 -12.189 -5.312 1.00 96.94 94 THR A O 1
ATOM 743 N N . SER A 1 95 ? 15.723 -12.523 -3.313 1.00 96.06 95 SER A N 1
ATOM 744 C CA . SER A 1 95 ? 14.326 -12.439 -3.751 1.00 96.06 95 SER A CA 1
ATOM 745 C C . SER A 1 95 ? 13.631 -11.094 -3.493 1.00 96.06 95 SER A C 1
ATOM 747 O O . SER A 1 95 ? 12.429 -10.999 -3.732 1.00 96.06 95 SER A O 1
ATOM 749 N N . ARG A 1 96 ? 14.326 -10.067 -2.981 1.00 95.94 96 ARG A N 1
ATOM 750 C CA . ARG A 1 96 ? 13.721 -8.779 -2.596 1.00 95.94 96 ARG A CA 1
ATOM 751 C C . ARG A 1 96 ? 14.720 -7.616 -2.707 1.00 95.94 96 ARG A C 1
ATOM 753 O O . ARG A 1 96 ? 15.775 -7.714 -2.078 1.00 95.94 96 ARG A O 1
ATOM 760 N N . PRO A 1 97 ? 14.369 -6.504 -3.382 1.00 96.69 97 PRO A N 1
ATOM 761 C CA . PRO A 1 97 ? 15.272 -5.367 -3.557 1.00 96.69 97 PRO A CA 1
ATOM 762 C C . PRO A 1 97 ? 15.536 -4.617 -2.248 1.00 96.69 97 PRO A C 1
ATOM 764 O O . PRO A 1 97 ? 14.879 -4.848 -1.224 1.00 96.69 97 PRO A O 1
ATOM 767 N N . ASN A 1 98 ? 16.474 -3.670 -2.296 1.00 97.56 98 ASN A N 1
ATOM 768 C CA . ASN A 1 98 ? 16.599 -2.672 -1.241 1.00 97.56 98 ASN A CA 1
ATOM 769 C C . ASN A 1 98 ? 15.372 -1.752 -1.172 1.00 97.56 98 ASN A C 1
ATOM 771 O O . ASN A 1 98 ? 14.726 -1.443 -2.172 1.00 97.56 98 ASN A O 1
ATOM 775 N N . ILE A 1 99 ? 15.069 -1.290 0.041 1.00 97.94 99 ILE A N 1
ATOM 776 C CA . ILE A 1 99 ? 13.970 -0.356 0.290 1.00 97.94 99 ILE A CA 1
ATOM 777 C C . ILE A 1 99 ? 14.402 1.054 -0.110 1.00 97.94 99 ILE A C 1
ATOM 779 O O . ILE A 1 99 ? 15.489 1.511 0.254 1.00 97.94 99 ILE A O 1
ATOM 783 N N . ALA A 1 100 ? 13.535 1.757 -0.838 1.00 97.31 100 ALA A N 1
ATOM 784 C CA . ALA A 1 100 ? 13.805 3.109 -1.296 1.00 97.31 100 ALA A CA 1
ATOM 785 C C . ALA A 1 100 ? 13.935 4.071 -0.105 1.00 97.31 100 ALA A C 1
ATOM 787 O O . ALA A 1 100 ? 13.167 4.004 0.856 1.00 97.31 100 ALA A O 1
ATOM 788 N N . SER A 1 101 ? 14.875 5.012 -0.189 1.00 96.31 101 SER A N 1
ATOM 789 C CA . SER A 1 101 ? 15.013 6.102 0.789 1.00 96.31 101 SER A CA 1
ATOM 790 C C . SER A 1 101 ? 13.956 7.193 0.632 1.00 96.31 101 SER A C 1
ATOM 792 O O . SER A 1 101 ? 13.804 8.051 1.496 1.00 96.31 101 SER A O 1
ATOM 794 N N . THR A 1 102 ? 13.217 7.178 -0.477 1.00 95.81 102 THR A N 1
ATOM 795 C CA . THR A 1 102 ? 12.173 8.156 -0.754 1.00 95.81 102 THR A CA 1
ATOM 796 C C . THR A 1 102 ? 10.996 7.974 0.198 1.00 95.81 102 THR A C 1
ATOM 798 O O . THR A 1 102 ? 10.294 6.964 0.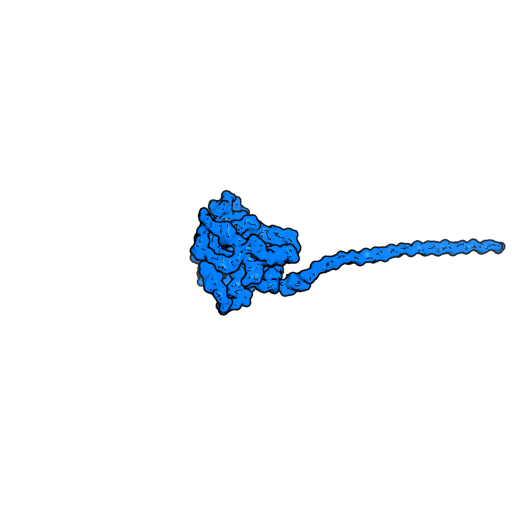135 1.00 95.81 102 THR A O 1
ATOM 801 N N . ASN A 1 103 ? 10.723 9.005 0.999 1.00 97.31 103 ASN A N 1
ATOM 802 C CA . ASN A 1 103 ? 9.431 9.182 1.651 1.00 97.31 103 ASN A CA 1
ATOM 803 C C . ASN A 1 103 ? 8.390 9.548 0.580 1.00 97.31 103 ASN A C 1
ATOM 805 O O . ASN A 1 103 ? 8.182 10.717 0.245 1.00 97.31 103 ASN A O 1
ATOM 809 N N . LEU A 1 104 ? 7.794 8.518 -0.015 1.00 97.88 104 LEU A N 1
ATOM 810 C CA . LEU A 1 104 ? 6.833 8.637 -1.100 1.00 97.88 104 LEU A CA 1
ATOM 811 C C . LEU A 1 104 ? 5.583 9.400 -0.665 1.00 97.88 104 LEU A C 1
ATOM 813 O O . LEU A 1 104 ? 5.080 10.191 -1.460 1.00 97.88 104 LEU A O 1
ATOM 817 N N . TYR A 1 105 ? 5.116 9.232 0.575 1.00 97.81 105 TYR A N 1
ATOM 818 C CA . TYR A 1 105 ? 3.982 10.003 1.088 1.00 97.81 105 TYR A CA 1
ATOM 819 C C . TYR A 1 105 ? 4.281 11.509 1.028 1.00 97.81 105 TYR A C 1
ATOM 821 O O . TYR A 1 105 ? 3.563 12.261 0.371 1.00 97.81 105 TYR A O 1
ATOM 829 N N . GLN A 1 106 ? 5.401 11.950 1.608 1.00 97.12 106 GLN A N 1
ATOM 830 C CA . GLN A 1 106 ? 5.796 13.362 1.598 1.00 97.12 106 GLN A CA 1
ATOM 831 C C . GLN A 1 106 ? 6.015 13.905 0.178 1.00 97.12 106 GLN A C 1
ATOM 833 O O . GLN A 1 106 ? 5.565 15.006 -0.150 1.00 97.12 106 GLN A O 1
ATOM 838 N N . VAL A 1 107 ? 6.690 13.142 -0.687 1.00 97.12 107 VAL A N 1
ATOM 839 C CA . VAL A 1 107 ? 6.901 13.537 -2.089 1.00 97.12 107 VAL A CA 1
ATOM 840 C C . VAL A 1 107 ? 5.567 13.703 -2.813 1.00 97.12 107 VAL A C 1
ATOM 842 O O . VAL A 1 107 ? 5.384 14.672 -3.547 1.00 97.12 107 VAL A O 1
ATOM 845 N N . SER A 1 108 ? 4.617 12.803 -2.567 1.00 97.44 108 SER A N 1
ATOM 846 C CA . SER A 1 108 ? 3.290 12.856 -3.178 1.00 97.44 108 SER A CA 1
ATOM 847 C C . SER A 1 108 ? 2.505 14.074 -2.705 1.00 97.44 108 SER A C 1
ATOM 849 O O . SER A 1 108 ? 1.858 14.748 -3.500 1.00 97.44 108 SER A O 1
ATOM 851 N N . GLN A 1 109 ? 2.613 14.435 -1.426 1.00 96.56 109 GLN A N 1
ATOM 852 C CA . GLN A 1 109 ? 1.922 15.615 -0.910 1.00 96.56 109 GLN A CA 1
ATOM 853 C C . GLN A 1 109 ? 2.520 16.936 -1.407 1.00 96.56 109 GLN A C 1
ATOM 855 O O . GLN A 1 109 ? 1.771 17.883 -1.636 1.00 96.56 109 GLN A O 1
ATOM 860 N N . THR A 1 110 ? 3.832 16.992 -1.638 1.00 97.25 110 THR A N 1
ATOM 861 C CA . THR A 1 110 ? 4.528 18.228 -2.039 1.00 97.25 110 THR A CA 1
ATOM 862 C C . THR A 1 110 ? 4.520 18.493 -3.543 1.00 97.25 110 THR A C 1
ATOM 864 O O . THR A 1 110 ? 4.479 19.652 -3.949 1.00 97.25 110 THR A O 1
ATOM 867 N N . LYS A 1 111 ? 4.548 17.452 -4.380 1.00 97.38 111 LYS A N 1
ATOM 868 C CA . LYS A 1 111 ? 4.508 17.598 -5.841 1.00 97.38 111 LYS A CA 1
ATOM 869 C C . LYS A 1 111 ? 3.090 17.808 -6.366 1.00 97.38 111 LYS A C 1
ATOM 871 O O . LYS A 1 111 ? 2.114 17.302 -5.804 1.00 97.38 111 LYS A O 1
ATOM 876 N N . SER A 1 112 ? 2.990 18.505 -7.497 1.00 97.75 112 SER A N 1
ATOM 877 C CA . SER A 1 112 ? 1.765 18.518 -8.299 1.00 97.75 112 SER A CA 1
ATOM 878 C C . SER A 1 112 ? 1.479 17.128 -8.882 1.00 97.75 112 SER A C 1
ATOM 880 O O . SER A 1 112 ? 2.389 16.317 -9.085 1.00 97.75 112 SER A O 1
ATOM 882 N N . PHE A 1 113 ? 0.211 16.847 -9.191 1.00 98.00 113 PHE A N 1
ATOM 883 C CA . PHE A 1 113 ? -0.168 15.578 -9.819 1.00 98.00 113 PHE A CA 1
ATOM 884 C C . PHE A 1 113 ? 0.513 15.382 -11.185 1.00 98.00 113 PHE A C 1
ATOM 886 O O . PHE A 1 113 ? 0.939 14.272 -11.495 1.00 98.00 113 PHE A O 1
ATOM 893 N N . THR A 1 114 ? 0.726 16.456 -11.954 1.00 97.88 114 THR A N 1
ATOM 894 C CA . THR A 1 114 ? 1.457 16.415 -13.230 1.00 97.88 114 THR A CA 1
ATOM 895 C C . THR A 1 114 ? 2.933 16.061 -13.035 1.00 97.88 114 THR A C 1
ATOM 897 O O . THR A 1 114 ? 3.473 15.230 -13.766 1.00 97.88 114 THR A O 1
ATOM 900 N N . GLU A 1 115 ? 3.607 16.619 -12.026 1.00 98.00 115 GLU A N 1
ATOM 901 C CA . GLU A 1 115 ? 4.990 16.231 -11.720 1.00 98.00 115 GLU A CA 1
ATOM 902 C C . GLU A 1 115 ? 5.110 14.767 -11.285 1.00 98.00 115 GLU A C 1
ATOM 904 O O . GLU A 1 115 ? 6.084 14.107 -11.652 1.00 98.00 115 GLU A O 1
ATOM 909 N N . LEU A 1 116 ? 4.144 14.257 -10.512 1.00 98.06 116 LEU A N 1
ATOM 910 C CA . LEU A 1 116 ? 4.114 12.850 -10.106 1.00 98.06 116 LEU A CA 1
ATOM 911 C C . LEU A 1 116 ? 3.898 11.932 -11.308 1.00 98.06 116 LEU A C 1
ATOM 913 O O . LEU A 1 116 ? 4.655 10.978 -11.482 1.00 98.06 116 LEU A O 1
ATOM 917 N N . PHE A 1 117 ? 2.929 12.251 -12.168 1.00 98.50 117 PHE A N 1
ATOM 918 C CA . PHE A 1 117 ? 2.689 11.510 -13.403 1.00 98.50 117 PHE A CA 1
ATOM 919 C C . PHE A 1 117 ? 3.950 11.461 -14.275 1.00 98.50 117 PHE A C 1
ATOM 921 O O . PHE A 1 117 ? 4.413 10.384 -14.654 1.00 98.50 117 PHE A O 1
ATOM 928 N N . ASN A 1 118 ? 4.591 12.610 -14.497 1.00 98.00 118 ASN A N 1
ATOM 929 C CA . ASN A 1 118 ? 5.825 12.690 -15.277 1.00 98.00 118 ASN A CA 1
ATOM 930 C C . ASN A 1 118 ? 6.979 11.902 -14.635 1.00 98.00 118 ASN A C 1
ATOM 932 O O . ASN A 1 118 ? 7.760 11.268 -15.343 1.00 98.00 118 ASN A O 1
ATOM 936 N N . ALA A 1 119 ? 7.093 11.894 -13.302 1.00 97.00 119 ALA A N 1
ATOM 937 C CA . ALA A 1 119 ? 8.103 11.103 -12.597 1.00 97.00 119 ALA A CA 1
ATOM 938 C C . ALA A 1 119 ? 7.891 9.586 -12.761 1.00 97.00 119 ALA A C 1
ATOM 940 O O . ALA A 1 119 ? 8.871 8.842 -12.881 1.00 97.00 119 ALA A O 1
ATOM 941 N N . MET A 1 120 ? 6.630 9.146 -12.798 1.00 97.06 120 MET A N 1
ATOM 942 C CA . MET A 1 120 ? 6.234 7.754 -13.034 1.00 97.06 120 MET A CA 1
ATOM 943 C C . MET A 1 120 ? 6.445 7.328 -14.495 1.00 97.06 120 MET A C 1
ATOM 945 O O . MET A 1 120 ? 6.757 6.169 -14.754 1.00 97.06 120 MET A O 1
ATOM 949 N N . LYS A 1 121 ? 6.333 8.268 -15.442 1.00 97.38 121 LYS A N 1
ATOM 950 C CA . LYS A 1 121 ? 6.550 8.051 -16.883 1.00 97.38 121 LYS A CA 1
ATOM 951 C C . LYS A 1 121 ? 8.020 8.041 -17.319 1.00 97.38 121 LYS A C 1
ATOM 953 O O . LYS A 1 121 ? 8.287 7.759 -18.485 1.00 97.38 121 LYS A O 1
ATOM 958 N N . LYS A 1 122 ? 8.976 8.349 -16.435 1.00 96.38 122 LYS A N 1
ATOM 959 C CA . LYS A 1 122 ? 10.409 8.308 -16.776 1.00 96.38 122 LYS A CA 1
ATOM 960 C C . LYS A 1 122 ? 10.836 6.901 -17.201 1.00 96.38 122 LYS A C 1
ATOM 962 O O . LYS A 1 122 ? 10.464 5.933 -16.545 1.00 96.38 122 LYS A O 1
ATOM 967 N N . SER A 1 123 ? 11.666 6.820 -18.240 1.00 95.19 123 SER A N 1
ATOM 968 C CA . SER A 1 123 ? 12.325 5.591 -18.709 1.00 95.19 123 SER A CA 1
ATOM 969 C C . SER A 1 123 ? 13.832 5.568 -18.423 1.00 95.19 123 SER A C 1
ATOM 971 O O . SER A 1 123 ? 14.409 4.496 -18.279 1.00 95.19 123 SER A O 1
ATOM 973 N N . GLU A 1 124 ? 14.471 6.733 -18.305 1.00 95.44 124 GLU A N 1
ATOM 974 C CA . GLU A 1 124 ? 15.879 6.861 -17.915 1.00 95.44 124 GLU A CA 1
ATOM 975 C C . GLU A 1 124 ? 16.084 6.490 -16.442 1.00 95.44 124 GLU A C 1
ATOM 977 O O . GLU A 1 124 ? 15.236 6.782 -15.592 1.00 95.44 124 GLU A O 1
ATOM 982 N N . GLU A 1 125 ? 17.221 5.858 -16.132 1.00 94.88 125 GLU A N 1
ATOM 983 C CA . GLU A 1 125 ? 17.529 5.350 -14.786 1.00 94.88 125 GLU A CA 1
ATOM 984 C C . GLU A 1 125 ? 16.397 4.481 -14.206 1.00 94.88 125 GLU A C 1
ATOM 986 O O . GLU A 1 125 ? 16.050 4.541 -13.018 1.00 94.88 125 GLU A O 1
ATOM 991 N N . ARG A 1 126 ? 15.780 3.680 -15.079 1.00 97.31 126 ARG A N 1
ATOM 992 C CA . ARG A 1 126 ? 14.802 2.655 -14.729 1.00 97.31 126 ARG A CA 1
ATOM 993 C C . ARG A 1 126 ? 15.284 1.295 -15.182 1.00 97.31 126 ARG A C 1
ATOM 995 O O . ARG A 1 12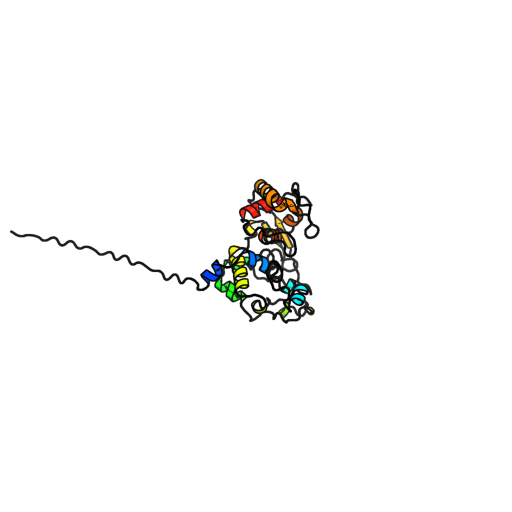6 ? 15.894 1.169 -16.239 1.00 97.31 126 ARG A O 1
ATOM 1002 N N . ARG A 1 127 ? 14.951 0.281 -14.389 1.00 97.31 127 ARG A N 1
ATOM 1003 C CA . ARG A 1 127 ? 15.228 -1.108 -14.737 1.00 97.31 127 ARG A CA 1
ATOM 1004 C C . ARG A 1 127 ? 14.293 -1.541 -15.856 1.00 97.31 127 ARG A C 1
ATOM 1006 O O . ARG A 1 127 ? 13.071 -1.456 -15.699 1.00 97.31 127 ARG A O 1
ATOM 1013 N N . ASP A 1 128 ? 14.855 -2.042 -16.947 1.00 96.94 128 ASP A N 1
ATOM 1014 C CA . ASP A 1 128 ? 14.076 -2.690 -18.001 1.00 96.94 128 ASP A CA 1
ATOM 1015 C C . ASP A 1 128 ? 13.354 -3.928 -17.441 1.00 96.94 128 ASP A C 1
ATOM 1017 O O . ASP A 1 128 ? 13.922 -4.702 -16.665 1.00 96.94 128 ASP A O 1
ATOM 1021 N N . ILE A 1 129 ? 12.092 -4.145 -17.817 1.00 95.06 129 ILE A N 1
ATOM 1022 C CA . ILE A 1 129 ? 11.317 -5.293 -17.311 1.00 95.06 129 ILE A CA 1
ATOM 1023 C C . ILE A 1 129 ? 11.859 -6.634 -17.829 1.00 95.06 129 ILE A C 1
ATOM 1025 O O . ILE A 1 129 ? 11.536 -7.697 -17.294 1.00 95.06 129 ILE A O 1
ATOM 1029 N N . GLY A 1 130 ? 12.675 -6.593 -18.881 1.00 94.25 130 GLY A N 1
ATOM 1030 C CA . GLY A 1 130 ? 13.455 -7.676 -19.455 1.00 94.25 130 GLY A CA 1
ATOM 1031 C C . GLY A 1 130 ? 14.605 -8.143 -18.568 1.00 94.25 130 GLY A C 1
ATOM 1032 O O . GLY A 1 130 ? 14.943 -9.322 -18.655 1.00 94.25 130 GLY A O 1
ATOM 1033 N N . TYR A 1 131 ? 15.132 -7.286 -17.684 1.00 95.81 131 TYR A N 1
ATOM 1034 C CA . TYR A 1 131 ? 16.293 -7.586 -16.842 1.00 95.81 131 TYR A CA 1
ATOM 1035 C C . TYR A 1 131 ? 16.119 -8.886 -16.041 1.00 95.81 131 TYR A C 1
ATOM 1037 O O . TYR A 1 131 ? 15.057 -9.148 -15.463 1.00 95.81 131 TYR A O 1
ATOM 1045 N N . ASP A 1 132 ? 17.174 -9.702 -16.008 1.00 95.56 132 ASP A N 1
ATOM 1046 C CA . ASP A 1 132 ? 17.168 -10.991 -15.325 1.00 95.56 132 ASP A CA 1
ATOM 1047 C C . ASP A 1 132 ? 17.385 -10.825 -13.815 1.00 95.56 132 ASP A C 1
ATOM 1049 O O . ASP A 1 132 ? 18.503 -10.701 -13.315 1.00 95.56 132 ASP A O 1
ATOM 1053 N N . LEU A 1 133 ? 16.279 -10.861 -13.075 1.00 96.88 133 LEU A N 1
ATOM 1054 C CA . LEU A 1 133 ? 16.271 -10.785 -11.617 1.00 96.88 133 LEU A CA 1
ATOM 1055 C C . LEU A 1 133 ? 16.641 -12.109 -10.932 1.00 96.88 133 LEU A C 1
ATOM 1057 O O . LEU A 1 133 ? 16.831 -12.113 -9.719 1.00 96.88 133 LEU A O 1
ATOM 1061 N N . THR A 1 134 ? 16.779 -13.224 -11.661 1.00 95.62 134 THR A N 1
ATOM 1062 C CA . THR A 1 134 ? 17.161 -14.515 -11.052 1.00 95.62 134 THR A CA 1
ATOM 1063 C C . THR A 1 134 ? 18.606 -14.523 -10.556 1.00 95.62 134 THR A C 1
ATOM 1065 O O . THR A 1 134 ? 18.951 -15.279 -9.649 1.00 95.62 134 THR A O 1
ATOM 1068 N N . THR A 1 135 ? 19.435 -13.632 -11.101 1.00 95.88 135 THR A N 1
ATOM 1069 C CA . THR A 1 135 ? 20.835 -13.438 -10.707 1.00 95.88 135 THR A CA 1
ATOM 1070 C C . THR A 1 135 ? 21.022 -12.319 -9.682 1.00 95.88 135 THR A C 1
ATOM 1072 O O . THR A 1 135 ? 22.158 -12.022 -9.303 1.00 95.88 135 THR A O 1
ATOM 1075 N N . TYR A 1 136 ? 19.937 -11.685 -9.217 1.00 97.75 136 TYR A N 1
ATOM 1076 C CA . TYR A 1 136 ? 20.024 -10.580 -8.268 1.00 97.75 136 TYR A CA 1
ATOM 1077 C C . TYR A 1 136 ? 20.648 -11.025 -6.942 1.00 97.75 136 TYR A C 1
ATOM 1079 O O . TYR A 1 136 ? 20.214 -11.972 -6.282 1.00 97.75 136 TYR A O 1
ATOM 1087 N N . ASN A 1 137 ? 21.651 -10.270 -6.519 1.00 97.62 137 ASN A N 1
ATOM 1088 C CA . ASN A 1 137 ? 22.336 -10.418 -5.260 1.00 97.62 137 ASN A CA 1
ATOM 1089 C C . ASN A 1 137 ? 22.651 -9.022 -4.695 1.00 97.62 137 ASN A C 1
ATOM 1091 O O . ASN A 1 137 ? 23.504 -8.307 -5.237 1.00 97.62 137 ASN A O 1
ATOM 1095 N N . PRO A 1 138 ? 22.034 -8.645 -3.559 1.00 96.69 138 PRO A N 1
ATOM 1096 C CA . PRO A 1 138 ? 22.200 -7.312 -2.992 1.00 96.69 138 PRO A CA 1
ATOM 1097 C C . PRO A 1 138 ? 23.644 -7.000 -2.565 1.00 96.69 138 PRO A C 1
ATOM 1099 O O . PRO A 1 138 ? 23.987 -5.835 -2.399 1.00 96.69 138 PRO A O 1
ATOM 1102 N N . ALA A 1 139 ? 24.500 -8.013 -2.394 1.00 96.44 139 ALA A N 1
ATOM 1103 C CA . ALA A 1 139 ? 25.897 -7.826 -2.014 1.00 96.44 139 ALA A CA 1
ATOM 1104 C C . ALA A 1 139 ? 26.839 -7.582 -3.204 1.00 96.44 139 ALA A C 1
ATOM 1106 O O . ALA A 1 139 ? 27.942 -7.085 -2.999 1.00 96.44 139 ALA A O 1
ATOM 1107 N N . THR A 1 140 ? 26.454 -7.959 -4.430 1.00 97.06 140 THR A N 1
ATOM 1108 C CA . THR A 1 140 ? 27.393 -7.984 -5.571 1.00 97.06 140 THR A CA 1
ATOM 1109 C C . THR A 1 140 ? 26.892 -7.278 -6.828 1.00 97.06 140 THR A C 1
ATOM 1111 O O . THR A 1 140 ? 27.718 -6.770 -7.580 1.00 97.06 140 THR A O 1
ATOM 1114 N N . ASN A 1 141 ? 25.579 -7.198 -7.073 1.00 95.88 141 ASN A N 1
ATOM 1115 C CA . ASN A 1 141 ? 25.034 -6.621 -8.312 1.00 95.88 141 ASN A CA 1
ATOM 1116 C C . ASN A 1 141 ? 23.711 -5.854 -8.109 1.00 95.88 141 ASN A C 1
ATOM 1118 O O . ASN A 1 141 ? 22.847 -5.819 -8.986 1.00 95.88 141 ASN A O 1
ATOM 1122 N N . ALA A 1 142 ? 23.562 -5.198 -6.957 1.00 96.25 142 ALA A N 1
ATOM 1123 C CA . ALA A 1 142 ? 22.315 -4.541 -6.567 1.00 96.25 142 ALA A CA 1
ATOM 1124 C C . ALA A 1 142 ? 21.905 -3.360 -7.469 1.00 96.25 142 ALA A C 1
ATOM 1126 O O . ALA A 1 142 ? 20.718 -3.083 -7.606 1.00 96.25 142 ALA A O 1
ATOM 1127 N N . ALA A 1 143 ? 22.874 -2.687 -8.102 1.00 95.81 143 ALA A N 1
ATOM 1128 C CA . ALA A 1 143 ? 22.677 -1.405 -8.782 1.00 95.81 143 ALA A CA 1
ATOM 1129 C C . ALA A 1 143 ? 21.534 -1.404 -9.809 1.00 95.81 143 ALA A C 1
ATOM 1131 O O . ALA A 1 143 ? 20.743 -0.467 -9.831 1.00 95.81 143 ALA A O 1
ATOM 1132 N N . GLU A 1 144 ? 21.426 -2.442 -10.641 1.00 96.50 144 GLU A N 1
ATOM 1133 C CA . GLU A 1 144 ? 20.366 -2.520 -11.653 1.00 96.50 144 GLU A CA 1
ATOM 1134 C C . GLU A 1 144 ? 19.068 -3.097 -11.074 1.00 96.50 144 GLU A C 1
ATOM 1136 O O . GLU A 1 144 ? 17.983 -2.583 -11.334 1.00 96.50 144 GLU A O 1
ATOM 1141 N N . GLY A 1 145 ? 19.164 -4.128 -10.228 1.00 95.62 145 GLY A N 1
ATOM 1142 C CA . GLY A 1 145 ? 17.997 -4.758 -9.607 1.00 95.62 145 GLY A CA 1
ATOM 1143 C C . GLY A 1 145 ? 17.219 -3.832 -8.670 1.00 95.62 145 GLY A C 1
ATOM 1144 O O . GLY A 1 145 ? 15.999 -3.948 -8.592 1.00 95.62 145 GLY A O 1
ATOM 1145 N N . ASP A 1 146 ? 17.889 -2.883 -8.018 1.00 96.62 146 ASP A N 1
ATOM 1146 C CA . ASP A 1 146 ? 17.266 -1.920 -7.103 1.00 96.62 146 ASP A CA 1
ATOM 1147 C C . ASP A 1 146 ? 16.655 -0.705 -7.808 1.00 96.62 146 ASP A C 1
ATOM 1149 O O . ASP A 1 146 ? 15.895 0.047 -7.190 1.00 96.62 146 ASP A O 1
ATOM 1153 N N . LYS A 1 147 ? 16.943 -0.493 -9.100 1.00 97.12 147 LYS A N 1
ATOM 1154 C CA . LYS A 1 147 ? 16.294 0.581 -9.856 1.00 97.12 147 LYS A CA 1
ATOM 1155 C C . LYS A 1 147 ? 14.787 0.357 -9.886 1.00 97.12 147 LYS A C 1
ATOM 1157 O O . LYS A 1 147 ? 14.288 -0.762 -10.019 1.00 97.12 147 LYS A O 1
ATOM 1162 N N . MET A 1 148 ? 14.050 1.462 -9.820 1.00 95.75 148 MET A N 1
ATOM 1163 C CA . MET A 1 148 ? 12.611 1.453 -10.057 1.00 95.75 148 MET A CA 1
ATOM 1164 C C . MET A 1 148 ? 12.343 0.849 -11.449 1.00 95.75 148 MET A C 1
ATOM 1166 O O . MET A 1 148 ? 13.009 1.256 -12.407 1.00 95.75 148 MET A O 1
ATOM 1170 N N . PRO A 1 149 ? 11.415 -0.118 -11.592 1.00 96.44 149 PRO A N 1
ATOM 1171 C CA . PRO A 1 149 ? 11.091 -0.679 -12.898 1.00 96.44 149 PRO A CA 1
ATOM 1172 C C . PRO A 1 149 ? 10.576 0.411 -13.836 1.00 96.44 149 PRO A C 1
ATOM 1174 O O . PRO A 1 149 ? 9.912 1.355 -13.400 1.00 96.44 149 PRO A O 1
ATOM 1177 N N . ASN A 1 150 ? 10.857 0.272 -15.129 1.00 97.56 150 ASN A N 1
ATOM 1178 C CA . ASN A 1 150 ? 10.300 1.155 -16.141 1.00 97.56 150 ASN A CA 1
ATOM 1179 C C . ASN A 1 150 ? 8.788 0.913 -16.246 1.00 97.56 150 ASN A C 1
ATOM 1181 O O . ASN A 1 150 ? 8.323 0.005 -16.936 1.00 97.56 150 ASN A O 1
ATOM 1185 N N . LEU A 1 151 ? 8.014 1.739 -15.540 1.00 96.62 151 LEU A N 1
ATOM 1186 C CA . LEU A 1 151 ? 6.569 1.565 -15.429 1.00 96.62 151 LEU A CA 1
ATOM 1187 C C . LEU A 1 151 ? 5.852 1.722 -16.769 1.00 96.62 151 LEU A C 1
ATOM 1189 O O . LEU A 1 151 ? 4.794 1.135 -16.955 1.00 96.62 151 LEU A O 1
ATOM 1193 N N . THR A 1 152 ? 6.439 2.439 -17.731 1.00 96.06 152 THR A N 1
ATOM 1194 C CA . THR A 1 152 ? 5.850 2.592 -19.071 1.00 96.06 152 THR A CA 1
ATOM 1195 C C . THR A 1 152 ? 5.804 1.286 -19.867 1.00 96.06 152 THR A C 1
ATOM 1197 O O . THR A 1 152 ? 5.055 1.192 -20.833 1.00 96.06 152 THR A O 1
ATOM 1200 N N . GLN A 1 153 ? 6.560 0.264 -19.449 1.00 95.75 153 GLN A N 1
ATOM 1201 C CA . GLN A 1 153 ? 6.527 -1.075 -20.042 1.00 95.75 153 GLN A CA 1
ATOM 1202 C C . GLN A 1 153 ? 5.464 -1.988 -19.409 1.00 95.75 153 GLN A C 1
ATOM 1204 O O . GLN A 1 153 ? 5.238 -3.088 -19.911 1.00 95.75 153 GLN A O 1
ATOM 1209 N N . ILE A 1 154 ? 4.838 -1.575 -18.298 1.00 93.88 154 ILE A N 1
ATOM 1210 C CA . ILE A 1 154 ? 3.892 -2.414 -17.537 1.00 93.88 154 ILE A CA 1
ATOM 1211 C C . ILE A 1 154 ? 2.547 -1.762 -17.239 1.00 93.88 154 ILE A C 1
ATOM 1213 O O . ILE A 1 154 ? 1.583 -2.492 -17.024 1.00 93.88 154 ILE A O 1
ATOM 1217 N N . LEU A 1 155 ? 2.467 -0.432 -17.222 1.00 95.75 155 LEU A N 1
ATOM 1218 C CA . LEU A 1 155 ? 1.265 0.316 -16.872 1.00 95.75 155 LEU A CA 1
ATOM 1219 C C . LEU A 1 155 ? 0.855 1.253 -18.007 1.00 95.75 155 LEU A C 1
ATOM 1221 O O . LEU A 1 155 ? 1.696 1.910 -18.625 1.00 95.75 155 LEU A O 1
ATOM 1225 N N . SER A 1 156 ? -0.453 1.349 -18.236 1.00 95.94 156 SER A N 1
ATOM 1226 C CA . SER A 1 156 ? -1.037 2.379 -19.094 1.00 95.94 156 SER A CA 1
ATOM 1227 C C . SER A 1 156 ? -1.052 3.743 -18.402 1.00 95.94 156 SER A C 1
ATOM 1229 O O . SER A 1 156 ? -0.973 3.841 -17.176 1.00 95.94 156 SER A O 1
ATOM 1231 N N . ASP A 1 157 ? -1.228 4.812 -19.178 1.00 97.44 157 ASP A N 1
ATOM 1232 C CA . ASP A 1 157 ? -1.338 6.168 -18.627 1.00 97.44 157 ASP A CA 1
ATOM 1233 C C . ASP A 1 157 ? -2.524 6.298 -17.666 1.00 97.44 157 ASP A C 1
ATOM 1235 O O . ASP A 1 157 ? -2.392 6.921 -16.617 1.00 97.44 157 ASP A O 1
ATOM 1239 N N . THR A 1 158 ? -3.650 5.639 -17.956 1.00 97.19 158 THR A N 1
ATOM 1240 C CA . THR A 1 158 ? -4.799 5.574 -17.041 1.00 97.19 158 THR A CA 1
ATOM 1241 C C . THR A 1 158 ? -4.417 4.948 -15.700 1.00 97.19 158 THR A C 1
ATOM 1243 O O . THR A 1 158 ? -4.732 5.507 -14.656 1.00 97.19 158 THR A O 1
ATOM 1246 N N . GLN A 1 159 ? -3.685 3.829 -15.707 1.00 97.81 159 GLN A N 1
ATOM 1247 C CA . GLN A 1 159 ? -3.237 3.181 -14.469 1.00 97.81 159 GLN A CA 1
ATOM 1248 C C . GLN A 1 159 ? -2.231 4.046 -13.702 1.00 97.81 159 GLN A C 1
ATOM 1250 O O . GLN A 1 159 ? -2.252 4.081 -12.473 1.00 97.81 159 GLN A O 1
ATOM 1255 N N . ILE A 1 160 ? -1.356 4.770 -14.404 1.00 98.31 160 ILE A N 1
ATOM 1256 C CA . ILE A 1 160 ? -0.432 5.710 -13.762 1.00 98.31 160 ILE A CA 1
ATOM 1257 C C . ILE A 1 160 ? -1.212 6.864 -13.119 1.00 98.31 160 ILE A C 1
ATOM 1259 O O . ILE A 1 160 ? -0.908 7.221 -11.983 1.00 98.31 160 ILE A O 1
ATOM 1263 N N . TRP A 1 161 ? -2.239 7.406 -13.779 1.00 98.62 161 TRP A N 1
ATOM 1264 C CA . TRP A 1 161 ? -3.114 8.422 -13.187 1.00 98.62 161 TRP A CA 1
ATOM 1265 C C . TRP A 1 161 ? -3.877 7.909 -11.964 1.00 98.62 161 TRP A C 1
ATOM 1267 O O . TRP A 1 161 ? -3.926 8.613 -10.956 1.00 98.62 161 TRP A O 1
ATOM 1277 N N . ASP A 1 162 ? -4.385 6.675 -12.001 1.00 98.75 162 ASP A N 1
ATOM 1278 C CA . ASP A 1 162 ? -5.010 6.028 -10.842 1.00 98.75 162 ASP A CA 1
ATOM 1279 C C . ASP A 1 162 ? -4.033 5.971 -9.653 1.00 98.75 162 ASP A C 1
ATOM 1281 O O . ASP A 1 162 ? -4.384 6.353 -8.533 1.00 98.75 162 ASP A O 1
ATOM 1285 N N . ILE A 1 163 ? -2.774 5.572 -9.889 1.00 98.62 163 ILE A N 1
ATOM 1286 C CA . ILE A 1 163 ? -1.730 5.579 -8.851 1.00 98.62 163 ILE A CA 1
ATOM 1287 C C . ILE A 1 163 ? -1.465 7.003 -8.359 1.00 98.62 163 ILE A C 1
ATOM 1289 O O . ILE A 1 163 ? -1.424 7.216 -7.153 1.00 98.62 163 ILE A O 1
ATOM 1293 N N . VAL A 1 164 ? -1.317 7.991 -9.246 1.00 98.69 164 VAL A N 1
ATOM 1294 C CA . VAL A 1 164 ? -1.091 9.394 -8.854 1.00 98.69 164 VAL A CA 1
ATOM 1295 C C . VAL A 1 164 ? -2.230 9.907 -7.969 1.00 98.69 164 VAL A C 1
ATOM 1297 O O . VAL A 1 164 ? -1.968 10.513 -6.930 1.00 98.69 164 VAL A O 1
ATOM 1300 N N . LYS A 1 165 ? -3.485 9.609 -8.319 1.00 98.69 165 LYS A N 1
ATOM 1301 C CA . LYS A 1 165 ? -4.662 9.970 -7.521 1.00 98.69 165 LYS A CA 1
ATOM 1302 C C . LYS A 1 165 ? -4.648 9.292 -6.152 1.00 98.69 165 LYS A C 1
ATOM 1304 O O . LYS A 1 165 ? -4.873 9.949 -5.137 1.00 98.69 165 LYS A O 1
ATOM 1309 N N . PHE A 1 166 ? -4.297 8.007 -6.094 1.00 98.62 166 PHE A N 1
ATOM 1310 C CA . PHE A 1 166 ? -4.089 7.297 -4.831 1.00 98.62 166 PHE A CA 1
ATOM 1311 C C . PHE A 1 166 ? -2.974 7.922 -3.980 1.00 98.62 166 PHE A C 1
ATOM 1313 O O . PHE A 1 166 ? -3.169 8.149 -2.789 1.00 98.62 166 PHE A O 1
ATOM 1320 N N . LEU A 1 167 ? -1.824 8.237 -4.567 1.00 98.31 167 LEU A N 1
ATOM 1321 C CA . LEU A 1 167 ? -0.697 8.833 -3.851 1.00 98.31 167 LEU A CA 1
ATOM 1322 C C . LEU A 1 167 ? -1.047 10.210 -3.266 1.00 98.31 167 LEU A C 1
ATOM 1324 O O . LEU A 1 167 ? -0.610 10.548 -2.165 1.00 98.31 167 LEU A O 1
ATOM 1328 N N . LYS A 1 168 ? -1.852 10.996 -3.989 1.00 97.88 168 LYS A N 1
ATOM 1329 C CA . LYS A 1 168 ? -2.301 12.324 -3.563 1.00 97.88 168 LYS A CA 1
ATOM 1330 C C . LYS A 1 168 ? -3.395 12.282 -2.503 1.00 97.88 168 LYS A C 1
ATOM 1332 O O . LYS A 1 168 ? -3.293 13.004 -1.518 1.00 97.88 168 LYS A O 1
ATOM 1337 N N . GLU A 1 169 ? -4.421 11.463 -2.707 1.00 97.38 169 GLU A N 1
ATOM 1338 C CA . GLU A 1 169 ? -5.687 11.551 -1.959 1.00 97.38 169 GLU A CA 1
ATOM 1339 C C . GLU A 1 169 ? -6.082 10.236 -1.269 1.00 97.38 169 GLU A C 1
ATOM 1341 O O . GLU A 1 169 ? -6.908 10.210 -0.357 1.00 97.38 169 GLU A O 1
ATOM 1346 N N . GLY A 1 170 ? -5.512 9.117 -1.710 1.00 97.25 170 GLY A N 1
ATOM 1347 C CA . GLY A 1 170 ? -5.845 7.777 -1.239 1.00 97.25 170 GLY A CA 1
ATOM 1348 C C . GLY A 1 170 ? -5.007 7.282 -0.064 1.00 97.25 170 GLY A C 1
ATOM 1349 O O . GLY A 1 170 ? -5.528 6.520 0.761 1.00 97.25 170 GLY A O 1
ATOM 1350 N N . MET A 1 171 ? -3.738 7.681 0.017 1.00 96.69 171 MET A N 1
ATOM 1351 C CA . MET A 1 171 ? -2.842 7.310 1.112 1.00 96.69 171 MET A CA 1
ATOM 1352 C C . MET A 1 171 ? -3.264 7.995 2.409 1.00 96.69 171 MET A C 1
ATOM 1354 O O . MET A 1 171 ? -3.446 9.210 2.449 1.00 96.69 171 MET A O 1
ATOM 1358 N N . PHE A 1 172 ? -3.386 7.224 3.489 1.00 96.06 172 PHE A N 1
ATOM 1359 C CA . PHE A 1 172 ? -3.535 7.818 4.810 1.00 96.06 172 PHE A CA 1
ATOM 1360 C C . PHE A 1 172 ? -2.205 8.388 5.292 1.00 96.06 172 PHE A C 1
ATOM 1362 O O . PHE A 1 172 ? -1.165 7.738 5.184 1.00 96.06 172 PHE A O 1
ATOM 1369 N N . ASP A 1 173 ? -2.271 9.558 5.922 1.00 96.31 173 ASP A N 1
ATOM 1370 C CA . ASP A 1 173 ? -1.234 9.990 6.846 1.00 96.31 173 ASP A CA 1
ATOM 1371 C C . ASP A 1 173 ? -1.215 9.033 8.041 1.00 96.31 173 ASP A C 1
ATOM 1373 O O . ASP A 1 173 ? -2.007 9.153 8.982 1.00 96.31 173 ASP A O 1
ATOM 1377 N N . VAL A 1 174 ? -0.332 8.038 8.001 1.00 96.69 174 VAL A N 1
ATOM 1378 C CA . VAL A 1 174 ? -0.276 7.023 9.056 1.00 96.69 174 VAL A CA 1
ATOM 1379 C C . VAL A 1 174 ? 0.100 7.610 10.413 1.00 96.69 174 VAL A C 1
ATOM 1381 O O . VAL A 1 174 ? -0.263 7.033 11.438 1.00 96.69 174 VAL A O 1
ATOM 1384 N N . SER A 1 175 ? 0.743 8.786 10.437 1.00 97.06 175 SER A N 1
ATOM 1385 C CA . SER A 1 175 ? 1.038 9.498 11.679 1.00 97.06 175 SER A CA 1
ATOM 1386 C C . SER A 1 175 ? -0.228 9.944 12.397 1.00 97.06 175 SER A C 1
ATOM 1388 O O . SER A 1 175 ? -0.154 10.292 13.565 1.00 97.06 175 SER A O 1
ATOM 1390 N N . GLN A 1 176 ? -1.392 9.915 11.745 1.00 97.75 176 GLN A N 1
ATOM 1391 C CA . GLN A 1 176 ? -2.682 10.173 12.374 1.00 97.75 176 GLN A CA 1
ATOM 1392 C C . GLN A 1 176 ? -3.317 8.897 12.933 1.00 97.75 176 GLN A C 1
ATOM 1394 O O . GLN A 1 176 ? -4.194 8.999 13.778 1.00 97.75 176 GLN A O 1
ATOM 1399 N N . LEU A 1 177 ? -2.885 7.707 12.512 1.00 98.25 177 LEU A N 1
ATOM 1400 C CA . LEU A 1 177 ? -3.475 6.431 12.933 1.00 98.25 177 LEU A CA 1
ATOM 1401 C C . LEU A 1 177 ? -2.808 5.839 14.178 1.00 98.25 177 LEU A C 1
ATOM 1403 O O . LEU A 1 177 ? -3.461 5.125 14.938 1.00 98.25 177 LEU A O 1
ATOM 1407 N N . TYR A 1 178 ? -1.520 6.096 14.379 1.00 98.44 178 TYR A N 1
ATOM 1408 C CA . TYR A 1 178 ? -0.730 5.565 15.489 1.00 98.44 178 TYR A CA 1
ATOM 1409 C C . TYR A 1 178 ? 0.517 6.420 15.715 1.00 98.44 178 TYR A C 1
ATOM 1411 O O . TYR A 1 178 ? 0.895 7.228 14.865 1.00 98.44 178 TYR A O 1
ATOM 1419 N N . ASP A 1 179 ? 1.181 6.199 16.844 1.00 98.50 179 ASP A N 1
ATOM 1420 C CA . ASP A 1 179 ? 2.518 6.723 17.092 1.00 98.50 179 ASP A CA 1
ATOM 1421 C C . ASP A 1 179 ? 3.546 5.645 16.738 1.00 98.50 179 ASP A C 1
ATOM 1423 O O . ASP A 1 179 ? 3.379 4.474 17.089 1.00 98.50 179 ASP A O 1
ATOM 1427 N N . ALA A 1 180 ? 4.597 6.024 16.013 1.00 98.00 180 ALA A N 1
ATOM 1428 C CA . ALA A 1 180 ? 5.665 5.117 15.612 1.00 98.00 180 ALA A CA 1
ATOM 1429 C C . ALA A 1 180 ? 7.022 5.654 16.056 1.00 98.00 180 ALA A C 1
ATOM 1431 O O . ALA A 1 180 ? 7.338 6.822 15.831 1.00 98.00 180 ALA A O 1
ATOM 1432 N N . THR A 1 181 ? 7.833 4.771 16.631 1.00 98.25 181 THR A N 1
ATOM 1433 C CA . THR A 1 181 ? 9.213 5.066 17.014 1.00 98.25 181 THR A CA 1
ATOM 1434 C C . THR A 1 181 ? 10.147 4.220 16.169 1.00 98.25 181 THR A C 1
ATOM 1436 O O . THR A 1 181 ? 10.078 2.991 16.203 1.00 98.25 181 THR A O 1
ATOM 1439 N N . TYR A 1 182 ? 11.037 4.880 15.430 1.00 97.44 182 TYR A N 1
ATOM 1440 C CA . TYR A 1 182 ? 12.064 4.242 14.610 1.00 97.44 182 TYR A CA 1
ATOM 1441 C C . TYR A 1 182 ? 13.421 4.390 15.297 1.00 97.44 182 TYR A C 1
ATOM 1443 O O . TYR A 1 182 ? 13.790 5.484 15.717 1.00 97.44 182 TYR A O 1
ATOM 1451 N N . THR A 1 183 ? 14.163 3.296 15.458 1.00 97.94 183 THR A N 1
ATOM 1452 C CA . THR A 1 183 ? 15.475 3.293 16.127 1.00 97.94 183 THR A CA 1
ATOM 1453 C C . THR A 1 183 ? 16.515 2.592 15.265 1.00 97.94 183 THR A C 1
ATOM 1455 O O . THR A 1 183 ? 16.248 1.527 14.710 1.00 97.94 183 THR A O 1
ATOM 1458 N N . GLY A 1 184 ? 17.720 3.157 15.188 1.00 97.44 184 GLY A N 1
ATOM 1459 C CA . GLY A 1 184 ? 18.798 2.649 14.339 1.00 97.44 184 GLY A CA 1
ATOM 1460 C C . GLY A 1 184 ? 18.664 3.105 12.886 1.00 97.44 184 GLY A C 1
ATOM 1461 O O . GLY A 1 184 ? 18.033 4.119 12.601 1.00 97.44 184 GLY A O 1
ATOM 1462 N N . VAL A 1 185 ? 19.285 2.361 11.970 1.00 96.69 185 VAL A N 1
ATOM 1463 C CA . VAL A 1 185 ? 19.320 2.678 10.534 1.00 96.69 185 VAL A CA 1
ATOM 1464 C C . VAL A 1 185 ? 18.926 1.464 9.705 1.00 96.69 185 VAL A C 1
ATOM 1466 O O . VAL A 1 185 ? 19.158 0.322 10.105 1.00 96.69 185 VAL A O 1
ATOM 1469 N N . TYR A 1 186 ? 18.345 1.702 8.533 1.00 97.56 186 TYR A N 1
ATOM 1470 C CA . TYR A 1 186 ? 18.111 0.638 7.565 1.00 97.56 186 TYR A CA 1
ATOM 1471 C C . TYR A 1 186 ? 19.429 -0.072 7.191 1.00 97.56 186 TYR A C 1
ATOM 1473 O O . TYR A 1 186 ? 20.434 0.613 6.989 1.00 97.56 186 TYR A O 1
ATOM 1481 N N . PRO A 1 187 ? 19.452 -1.417 7.071 1.00 96.69 187 PRO A N 1
ATOM 1482 C CA . PRO A 1 187 ? 18.315 -2.343 7.144 1.00 96.69 187 PRO A CA 1
ATOM 1483 C C . PRO A 1 187 ? 18.110 -3.049 8.494 1.00 96.69 187 PRO A C 1
ATOM 1485 O O . PRO A 1 187 ? 17.313 -3.985 8.576 1.00 96.69 187 PRO A O 1
ATOM 1488 N N . THR A 1 188 ? 18.855 -2.665 9.530 1.00 97.38 188 THR A N 1
ATOM 1489 C CA . THR A 1 188 ? 18.891 -3.358 10.831 1.00 97.38 188 THR A CA 1
ATOM 1490 C C . THR A 1 188 ? 18.210 -2.579 11.948 1.00 97.38 188 THR A C 1
ATOM 1492 O O . THR A 1 188 ? 18.312 -2.963 13.112 1.00 97.38 188 THR A O 1
ATOM 1495 N N . GLY A 1 189 ? 17.566 -1.459 11.624 1.00 97.75 189 GLY A N 1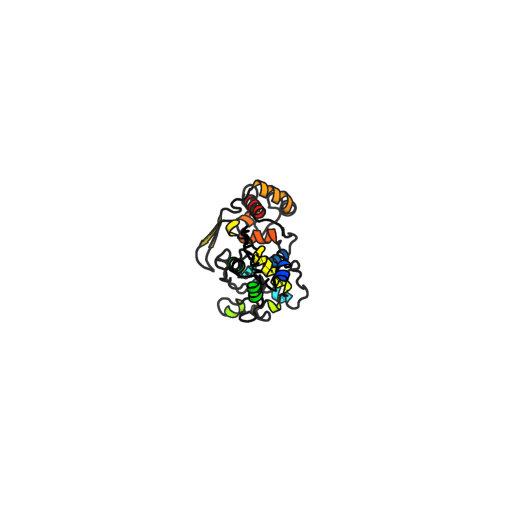
ATOM 1496 C CA . GLY A 1 189 ? 16.821 -0.673 12.592 1.00 97.75 189 GLY A CA 1
ATOM 1497 C C . GLY A 1 189 ? 15.616 -1.438 13.130 1.00 97.75 189 GLY A C 1
ATOM 1498 O O . GLY A 1 189 ? 15.379 -2.603 12.820 1.00 97.75 189 GLY A O 1
ATOM 1499 N N . SER A 1 190 ? 14.825 -0.770 13.951 1.00 97.75 190 SER A N 1
ATOM 1500 C CA . SER A 1 190 ? 13.607 -1.323 14.528 1.00 97.75 190 SER A CA 1
ATOM 1501 C C . SER A 1 190 ? 12.499 -0.284 14.518 1.00 97.75 190 SER A C 1
ATOM 1503 O O . SER A 1 190 ? 12.757 0.920 14.493 1.00 97.75 190 SER A O 1
ATOM 1505 N N . VAL A 1 191 ? 11.265 -0.775 14.514 1.00 97.94 191 VAL A N 1
ATOM 1506 C CA . VAL A 1 191 ? 10.056 0.031 14.629 1.00 97.94 191 VAL A CA 1
ATOM 1507 C C . VAL A 1 191 ? 9.200 -0.533 15.753 1.00 97.94 191 VAL A C 1
ATOM 1509 O O . VAL A 1 191 ? 9.034 -1.749 15.861 1.00 97.94 191 VAL A O 1
ATOM 1512 N N . SER A 1 192 ? 8.649 0.352 16.574 1.00 97.88 192 SER A N 1
ATOM 1513 C CA . SER A 1 192 ? 7.575 0.033 17.507 1.00 97.88 192 SER A CA 1
ATOM 1514 C C . SER A 1 192 ? 6.386 0.954 17.263 1.00 97.88 192 SER A C 1
ATOM 1516 O O . SER A 1 192 ? 6.548 2.110 16.869 1.00 97.88 192 SER A O 1
ATOM 1518 N N . PHE A 1 193 ? 5.187 0.418 17.479 1.00 98.25 193 PHE A N 1
ATOM 1519 C CA . PHE A 1 193 ? 3.933 1.146 17.329 1.00 98.25 193 PHE A CA 1
ATOM 1520 C C . PHE A 1 193 ? 3.252 1.274 18.690 1.00 98.25 193 PHE A C 1
ATOM 1522 O O . PHE A 1 193 ? 3.182 0.310 19.453 1.00 98.25 193 PHE A O 1
ATOM 1529 N N . ALA A 1 194 ? 2.735 2.461 18.978 1.00 98.19 194 ALA A N 1
ATOM 1530 C CA . ALA A 1 194 ? 1.986 2.784 20.182 1.00 98.19 194 ALA A CA 1
ATOM 1531 C C . ALA A 1 194 ? 0.735 3.593 19.817 1.00 98.19 194 ALA A C 1
ATOM 1533 O O . ALA A 1 194 ? 0.595 4.066 18.690 1.00 98.19 194 ALA A O 1
ATOM 1534 N N . ASN A 1 195 ? -0.189 3.733 20.772 1.00 97.81 195 ASN A N 1
ATOM 1535 C CA . ASN A 1 195 ? -1.403 4.543 20.616 1.00 97.81 195 ASN A CA 1
ATOM 1536 C C . ASN A 1 195 ? -2.167 4.243 19.311 1.00 97.81 195 ASN A C 1
ATOM 1538 O O . ASN A 1 195 ? -2.593 5.142 18.591 1.00 97.81 195 ASN A O 1
ATOM 1542 N N . ILE A 1 196 ? -2.318 2.957 18.987 1.00 98.56 196 ILE A N 1
ATOM 1543 C CA . ILE A 1 196 ? -2.992 2.504 17.768 1.00 98.56 196 ILE A CA 1
ATOM 1544 C C . ILE A 1 196 ? -4.467 2.920 17.817 1.00 98.56 196 ILE A C 1
ATOM 1546 O O . ILE A 1 196 ? -5.176 2.630 18.781 1.00 98.56 196 ILE A O 1
ATOM 1550 N N . GLY A 1 197 ? -4.912 3.624 16.777 1.00 97.94 197 GLY A N 1
ATOM 1551 C CA . GLY A 1 197 ? -6.227 4.255 16.721 1.00 97.94 197 GLY A CA 1
ATOM 1552 C C . GLY A 1 197 ? -6.310 5.522 17.563 1.00 97.94 197 GLY A C 1
ATOM 1553 O O . GLY A 1 197 ? -7.334 5.755 18.205 1.00 97.94 197 GLY A O 1
ATOM 1554 N N . LYS A 1 198 ? -5.230 6.314 17.633 1.00 95.75 198 LYS A N 1
ATOM 1555 C CA . LYS A 1 198 ? -5.224 7.550 18.425 1.00 95.75 198 LYS A CA 1
ATOM 1556 C C . LYS A 1 198 ? -6.367 8.481 18.027 1.00 95.75 198 LYS A C 1
ATOM 1558 O O . LYS A 1 198 ? -6.713 8.610 16.852 1.00 95.75 198 LYS A O 1
ATOM 1563 N N . ASP A 1 199 ? -6.974 9.075 19.048 1.00 96.56 199 ASP A N 1
ATOM 1564 C CA . ASP A 1 199 ? -8.204 9.874 18.972 1.00 96.56 199 ASP A CA 1
ATOM 1565 C C . ASP A 1 199 ? -9.438 9.127 18.430 1.00 96.56 199 ASP A C 1
ATOM 1567 O O . ASP A 1 199 ? -10.482 9.740 18.221 1.00 96.56 199 ASP A O 1
ATOM 1571 N N . GLY A 1 200 ? -9.344 7.814 18.201 1.00 98.25 200 GLY A N 1
ATOM 1572 C CA . GLY A 1 200 ? -10.459 6.976 17.782 1.00 98.25 200 GLY A CA 1
ATOM 1573 C C . GLY A 1 200 ? -11.384 6.605 18.940 1.00 98.25 200 GLY A C 1
ATOM 1574 O O . GLY A 1 200 ? -10.978 6.508 20.102 1.00 98.25 200 GLY A O 1
ATOM 1575 N N . ASN A 1 201 ? -12.641 6.340 18.605 1.00 98.69 201 ASN A N 1
ATOM 1576 C CA . ASN A 1 201 ? -13.674 5.858 19.504 1.00 98.69 201 ASN A CA 1
ATOM 1577 C C . ASN A 1 201 ? -13.820 4.333 19.390 1.00 98.69 201 ASN A C 1
ATOM 1579 O O . ASN A 1 201 ? -14.250 3.792 18.370 1.00 98.69 201 ASN A O 1
ATOM 1583 N N . GLU A 1 202 ? -13.507 3.631 20.479 1.00 98.44 202 GLU A N 1
ATOM 1584 C CA . GLU A 1 202 ? -13.591 2.170 20.548 1.00 98.44 202 GLU A CA 1
ATOM 1585 C C . GLU A 1 202 ? -15.012 1.630 20.297 1.00 98.44 202 GLU A C 1
ATOM 1587 O O . GLU A 1 202 ? -15.170 0.612 19.626 1.00 98.44 202 GLU A O 1
ATOM 1592 N N . GLY A 1 203 ? -16.052 2.293 20.810 1.00 98.62 203 GLY A N 1
ATOM 1593 C CA . GLY A 1 203 ? -17.444 1.860 20.639 1.00 98.62 203 GLY A CA 1
ATOM 1594 C C . GLY A 1 203 ? -17.912 1.959 19.186 1.00 98.62 203 GLY A C 1
ATOM 1595 O O . GLY A 1 203 ? -18.498 1.011 18.651 1.00 98.62 203 GLY A O 1
ATOM 1596 N N . ASN A 1 204 ? -17.576 3.065 18.518 1.00 98.75 204 ASN A N 1
ATOM 1597 C CA . ASN A 1 204 ? -17.813 3.225 17.083 1.00 98.75 204 ASN A CA 1
ATOM 1598 C C . ASN A 1 204 ? -17.049 2.167 16.283 1.00 98.75 204 ASN A C 1
ATOM 1600 O O . ASN A 1 204 ? -17.613 1.550 15.382 1.00 98.75 204 ASN A O 1
ATOM 1604 N N . GLY A 1 205 ? -15.791 1.906 16.648 1.00 98.69 205 GLY A N 1
ATOM 1605 C CA . GLY A 1 205 ? -14.955 0.907 15.990 1.00 98.69 205 GLY A CA 1
ATOM 1606 C C . GLY A 1 205 ? -15.511 -0.507 16.109 1.00 98.69 205 GLY A C 1
ATOM 1607 O O . GLY A 1 205 ? -15.561 -1.228 15.117 1.00 98.69 205 GLY A O 1
ATOM 1608 N N . LYS A 1 206 ? -16.005 -0.892 17.293 1.00 98.69 206 LYS A N 1
ATOM 1609 C CA . LYS A 1 206 ? -16.682 -2.184 17.504 1.00 98.69 206 LYS A CA 1
ATOM 1610 C C . LYS A 1 206 ? -17.955 -2.295 16.673 1.00 98.69 206 LYS A C 1
ATOM 1612 O O . LYS A 1 206 ? -18.188 -3.333 16.062 1.00 98.69 206 LYS A O 1
ATOM 1617 N N . THR A 1 207 ? -18.743 -1.222 16.605 1.00 98.69 207 THR A N 1
ATOM 1618 C CA . THR A 1 207 ? -19.956 -1.170 15.775 1.00 98.69 207 THR A CA 1
ATOM 1619 C C . THR A 1 207 ? -19.612 -1.332 14.294 1.00 98.69 207 THR A C 1
ATOM 1621 O O . THR A 1 207 ? -20.215 -2.148 13.599 1.00 98.69 207 THR A O 1
ATOM 1624 N N . PHE A 1 208 ? -18.592 -0.612 13.819 1.00 98.50 208 PHE A N 1
ATOM 1625 C CA . PHE A 1 208 ? -18.109 -0.720 12.447 1.00 98.50 208 PHE A CA 1
ATOM 1626 C C . PHE A 1 208 ? -17.588 -2.130 12.140 1.00 98.50 208 PHE A C 1
ATOM 1628 O O . PHE A 1 208 ? -17.946 -2.702 11.111 1.00 98.50 208 PHE A O 1
ATOM 1635 N N . PHE A 1 209 ? -16.785 -2.711 13.034 1.00 98.62 209 PHE A N 1
ATOM 1636 C CA . PHE A 1 209 ? -16.250 -4.062 12.880 1.00 98.62 209 PHE A CA 1
ATOM 1637 C C . PHE A 1 209 ? -17.366 -5.113 12.824 1.00 98.62 209 PHE A C 1
ATOM 1639 O O . PHE A 1 209 ? -17.366 -5.966 11.938 1.00 98.62 209 PHE A O 1
ATOM 1646 N N . ALA A 1 210 ? -18.343 -5.038 13.731 1.00 98.56 210 ALA A N 1
ATOM 1647 C CA . ALA A 1 210 ? -19.474 -5.961 13.761 1.00 98.56 210 ALA A CA 1
ATOM 1648 C C . ALA A 1 210 ? -20.285 -5.918 12.456 1.00 98.56 210 ALA A C 1
ATOM 1650 O O . ALA A 1 210 ? -20.667 -6.963 11.937 1.00 98.56 210 ALA A O 1
ATOM 1651 N N . ALA A 1 211 ? -20.499 -4.719 11.905 1.00 98.19 211 ALA A N 1
ATOM 1652 C CA . ALA A 1 211 ? -21.276 -4.530 10.684 1.00 98.19 211 ALA A CA 1
ATOM 1653 C C . ALA A 1 211 ? -20.536 -4.960 9.405 1.00 98.19 211 ALA A C 1
ATOM 1655 O O . ALA A 1 211 ? -21.175 -5.445 8.475 1.00 98.19 211 ALA A O 1
ATOM 1656 N N . ASN A 1 212 ? -19.212 -4.776 9.340 1.00 97.75 212 ASN A N 1
ATOM 1657 C CA . ASN A 1 212 ? -18.464 -4.884 8.079 1.00 97.75 212 ASN A CA 1
ATOM 1658 C C . ASN A 1 212 ? -17.423 -6.014 8.046 1.00 97.75 212 ASN A C 1
ATOM 1660 O O . ASN A 1 212 ? -17.009 -6.424 6.966 1.00 97.75 212 ASN A O 1
ATOM 1664 N N . CYS A 1 213 ? -16.962 -6.505 9.199 1.00 97.81 213 CYS A N 1
ATOM 1665 C CA . CYS A 1 213 ? -15.794 -7.390 9.289 1.00 97.81 213 CYS A CA 1
ATOM 1666 C C . CYS A 1 213 ? -16.119 -8.737 9.949 1.00 97.81 213 CYS A C 1
ATOM 1668 O O . CYS A 1 213 ? -15.592 -9.775 9.542 1.00 97.81 213 CYS A O 1
ATOM 1670 N N . ALA A 1 214 ? -16.990 -8.736 10.961 1.00 97.94 214 ALA A N 1
ATOM 1671 C CA . ALA A 1 214 ? -17.232 -9.894 11.820 1.00 97.94 214 ALA A CA 1
ATOM 1672 C C . ALA A 1 214 ? -17.845 -11.104 11.096 1.00 97.94 214 ALA A C 1
ATOM 1674 O O . ALA A 1 214 ? -17.639 -12.232 11.538 1.00 97.94 214 ALA A O 1
ATOM 1675 N N . SER A 1 215 ? -18.549 -10.900 9.976 1.00 97.25 215 SER A N 1
ATOM 1676 C CA . SER A 1 215 ? -19.129 -11.997 9.184 1.00 97.25 215 SER A CA 1
ATOM 1677 C C . SER A 1 215 ? -18.074 -12.972 8.651 1.00 97.25 215 SER A C 1
ATOM 1679 O O . SER A 1 215 ? -18.361 -14.156 8.508 1.00 97.25 215 SER A O 1
ATOM 1681 N N . CYS A 1 216 ? -16.859 -12.481 8.388 1.00 97.88 216 CYS A N 1
ATOM 1682 C CA . CYS A 1 216 ? -15.733 -13.291 7.922 1.00 97.88 216 CYS A CA 1
ATOM 1683 C C . CYS A 1 216 ? -14.675 -13.485 9.014 1.00 97.88 216 CYS A C 1
ATOM 1685 O O . CYS A 1 216 ? -14.142 -14.577 9.163 1.00 97.88 216 CYS A O 1
ATOM 1687 N N . HIS A 1 217 ? -14.368 -12.440 9.789 1.00 97.56 217 HIS A N 1
ATOM 1688 C CA . HIS A 1 217 ? -13.299 -12.477 10.793 1.00 97.56 217 HIS A CA 1
ATOM 1689 C C . HIS A 1 217 ? -13.739 -13.030 12.159 1.00 97.56 217 HIS A C 1
ATOM 1691 O O . HIS A 1 217 ? -12.887 -13.269 13.014 1.00 97.56 217 HIS A O 1
ATOM 1697 N N . GLY A 1 218 ? -15.038 -13.269 12.368 1.00 98.00 218 GLY A N 1
ATOM 1698 C CA . GLY A 1 218 ? -15.608 -13.601 13.675 1.00 98.00 218 GLY A CA 1
ATOM 1699 C C . GLY A 1 218 ? -15.743 -12.366 14.566 1.00 98.00 218 GLY A C 1
ATOM 1700 O O . GLY A 1 218 ? -15.059 -11.365 14.361 1.00 98.00 218 GLY A O 1
ATOM 1701 N N . ALA A 1 219 ? -16.629 -12.421 15.563 1.00 97.69 219 ALA A N 1
ATOM 1702 C CA . ALA A 1 219 ? -16.908 -11.282 16.447 1.00 97.69 219 ALA A CA 1
ATOM 1703 C C . ALA A 1 219 ? -15.684 -10.824 17.264 1.00 97.69 219 ALA A C 1
ATOM 1705 O O . ALA A 1 219 ? -15.574 -9.644 17.587 1.00 97.69 219 ALA A O 1
ATOM 1706 N N . ASP A 1 220 ? -14.766 -11.745 17.559 1.00 97.31 220 ASP A N 1
ATOM 1707 C CA . ASP A 1 220 ? -13.510 -11.523 18.284 1.00 97.31 220 ASP A CA 1
ATOM 1708 C C . ASP A 1 220 ? -12.278 -11.447 17.358 1.00 97.31 220 ASP A C 1
ATOM 1710 O O . ASP A 1 220 ? -11.145 -11.319 17.824 1.00 97.31 220 ASP A O 1
ATOM 1714 N N . GLY A 1 221 ? -12.475 -11.516 16.036 1.00 97.88 221 GLY A N 1
ATOM 1715 C CA . GLY A 1 221 ? -11.394 -11.444 15.055 1.00 97.88 221 GLY A CA 1
ATOM 1716 C C . GLY A 1 221 ? -10.521 -12.702 14.948 1.00 97.88 221 GLY A C 1
ATOM 1717 O O . GLY A 1 221 ? -9.422 -12.613 14.392 1.00 97.88 221 GLY A O 1
ATOM 1718 N N . LYS A 1 222 ? -10.961 -13.852 15.481 1.00 97.75 222 LYS A N 1
ATOM 1719 C CA . LYS A 1 222 ? -10.179 -15.102 15.494 1.00 97.75 222 LYS A CA 1
ATOM 1720 C C . LYS A 1 222 ? -10.528 -16.105 14.397 1.00 97.75 222 LYS A C 1
ATOM 1722 O O . LYS A 1 222 ? -9.831 -17.108 14.263 1.00 97.75 222 LYS A O 1
ATOM 1727 N N . ALA A 1 223 ? -11.589 -15.878 13.622 1.00 97.44 223 ALA A N 1
ATOM 1728 C CA . ALA A 1 223 ? -12.046 -16.867 12.641 1.00 97.44 223 ALA A CA 1
ATOM 1729 C C . ALA A 1 223 ? -11.045 -17.080 11.491 1.00 97.44 223 ALA A C 1
ATOM 1731 O O . ALA A 1 223 ? -11.036 -18.138 10.867 1.00 97.44 223 ALA A O 1
ATOM 1732 N N . LEU A 1 224 ? -10.196 -16.083 11.226 1.00 95.69 224 LEU A N 1
ATOM 1733 C CA . LEU A 1 224 ? -9.162 -16.110 10.196 1.00 95.69 224 LEU A CA 1
ATOM 1734 C C . LEU A 1 224 ? -7.828 -15.674 10.797 1.00 95.69 224 LEU A C 1
ATOM 1736 O O . LEU A 1 224 ? -7.788 -14.801 11.665 1.00 95.69 224 LEU A O 1
ATOM 1740 N N . THR A 1 225 ? -6.736 -16.245 10.294 1.00 94.81 225 THR A N 1
ATOM 1741 C CA . THR A 1 225 ? -5.381 -15.850 10.679 1.00 94.81 225 THR A CA 1
ATOM 1742 C C . THR A 1 225 ? -4.689 -15.099 9.547 1.00 94.81 225 THR A C 1
ATOM 1744 O O . THR A 1 225 ? -4.860 -15.400 8.365 1.00 94.81 225 THR A O 1
ATOM 1747 N N . MET A 1 226 ? -3.872 -14.112 9.911 1.00 93.81 226 MET A N 1
ATOM 1748 C CA . MET A 1 226 ? -3.041 -13.344 8.990 1.00 93.81 226 MET A CA 1
ATOM 1749 C C . MET A 1 226 ? -1.596 -13.435 9.453 1.00 93.81 226 MET A C 1
ATOM 1751 O O . MET A 1 226 ? -1.240 -12.910 10.502 1.00 93.81 226 MET A O 1
ATOM 1755 N N . GLU A 1 227 ? -0.767 -14.143 8.686 1.00 93.75 227 GLU A N 1
ATOM 1756 C CA . GLU A 1 227 ? 0.616 -14.454 9.073 1.00 93.75 227 GLU A CA 1
ATOM 1757 C C . GLU A 1 227 ? 0.717 -15.124 10.456 1.00 93.75 227 GLU A C 1
ATOM 1759 O O . GLU A 1 227 ? 1.540 -14.749 11.290 1.00 93.75 227 GLU A O 1
ATOM 1764 N N . ASN A 1 228 ? -0.139 -16.123 10.699 1.00 95.31 228 ASN A N 1
ATOM 1765 C CA . ASN A 1 228 ? -0.225 -16.859 11.967 1.00 95.31 228 ASN A CA 1
ATOM 1766 C C . ASN A 1 228 ? -0.576 -15.983 13.184 1.00 95.31 228 ASN A C 1
ATOM 1768 O O . ASN A 1 228 ? -0.252 -16.335 14.316 1.00 95.31 228 ASN A O 1
ATOM 1772 N N . MET A 1 229 ? -1.223 -14.840 12.958 1.00 96.88 229 MET A N 1
ATOM 1773 C CA . MET A 1 229 ? -1.746 -13.963 14.004 1.00 96.88 229 MET A CA 1
ATOM 1774 C C . MET A 1 229 ? -3.259 -13.841 13.868 1.00 96.88 229 MET A C 1
ATOM 1776 O O . MET A 1 229 ? -3.778 -13.859 12.749 1.00 96.88 229 MET A O 1
ATOM 1780 N N . SER A 1 230 ? -3.960 -13.661 14.988 1.00 97.81 230 SER A N 1
ATOM 1781 C CA . SER A 1 230 ? -5.343 -13.180 14.954 1.00 97.81 230 SER A CA 1
ATOM 1782 C C . SER A 1 230 ? -5.436 -11.782 14.341 1.00 97.81 230 SER A C 1
ATOM 1784 O O . SER A 1 230 ? -4.431 -11.068 14.225 1.00 97.81 230 SE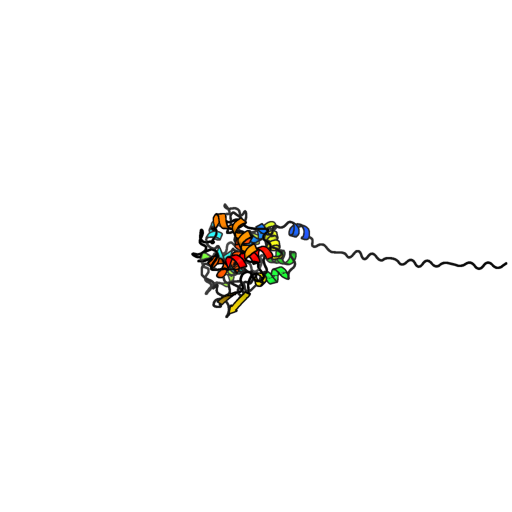R A O 1
ATOM 1786 N N . LEU A 1 231 ? -6.654 -11.328 14.034 1.00 98.00 231 LEU A N 1
ATOM 1787 C CA . LEU A 1 231 ? -6.865 -9.960 13.569 1.00 98.00 231 LEU A CA 1
ATOM 1788 C C . LEU A 1 231 ? -6.381 -8.919 14.582 1.00 98.00 231 LEU A C 1
ATOM 1790 O O . LEU A 1 231 ? -5.667 -7.990 14.206 1.00 98.00 231 LEU A O 1
ATOM 1794 N N . GLY A 1 232 ? -6.720 -9.086 15.862 1.00 98.00 232 GLY A N 1
ATOM 1795 C CA . GLY A 1 232 ? -6.315 -8.149 16.908 1.00 98.00 232 GLY A CA 1
ATOM 1796 C C . GLY A 1 232 ? -4.796 -8.054 17.039 1.00 98.00 232 GLY A C 1
ATOM 1797 O O . GLY A 1 232 ? -4.234 -6.957 17.091 1.00 98.00 232 GLY A O 1
ATOM 1798 N N . LYS A 1 233 ? -4.098 -9.198 17.034 1.00 98.31 233 LYS A N 1
ATOM 1799 C CA . LYS A 1 233 ? -2.632 -9.211 17.081 1.00 98.31 233 LYS A CA 1
ATOM 1800 C C . LYS A 1 233 ? -2.020 -8.625 15.815 1.00 98.31 233 LYS A C 1
ATOM 1802 O O . LYS A 1 233 ? -1.106 -7.813 15.923 1.00 98.31 233 LYS A O 1
ATOM 1807 N N . PHE A 1 234 ? -2.551 -8.957 14.640 1.00 98.31 234 PHE A N 1
ATOM 1808 C CA . PHE A 1 234 ? -2.071 -8.407 13.376 1.00 98.31 234 PHE A CA 1
ATOM 1809 C C . PHE A 1 234 ? -2.181 -6.874 13.344 1.00 98.31 234 PHE A C 1
ATOM 1811 O O . PHE A 1 234 ? -1.217 -6.207 12.975 1.00 98.31 234 PHE A O 1
ATOM 1818 N N . VAL A 1 235 ? -3.297 -6.301 13.814 1.00 98.19 235 VAL A N 1
ATOM 1819 C CA . VAL A 1 235 ? -3.470 -4.841 13.944 1.00 98.19 235 VAL A CA 1
ATOM 1820 C C . VAL A 1 235 ? -2.441 -4.227 14.885 1.00 98.19 235 VAL A C 1
ATOM 1822 O O . VAL A 1 235 ? -1.866 -3.192 14.557 1.00 98.19 235 VAL A O 1
ATOM 1825 N N . ARG A 1 236 ? -2.156 -4.867 16.024 1.00 98.06 236 ARG A N 1
ATOM 1826 C CA . ARG A 1 236 ? -1.149 -4.374 16.978 1.00 98.06 236 ARG A CA 1
ATOM 1827 C C . ARG A 1 236 ? 0.285 -4.477 16.456 1.00 98.06 236 ARG A C 1
ATOM 1829 O O . ARG A 1 236 ? 1.119 -3.649 16.805 1.00 98.06 236 ARG A O 1
ATOM 1836 N N . SER A 1 237 ? 0.579 -5.483 15.637 1.00 97.88 237 SER A N 1
ATOM 1837 C CA . SER A 1 237 ? 1.931 -5.747 15.136 1.00 97.88 237 SER A CA 1
ATOM 1838 C C . SER A 1 237 ? 2.248 -5.051 13.814 1.00 97.88 237 SER A C 1
ATOM 1840 O O . SER A 1 237 ? 3.402 -4.695 13.584 1.00 97.88 237 SER A O 1
ATOM 1842 N N . LYS A 1 238 ? 1.254 -4.866 12.939 1.00 98.06 238 LYS A N 1
ATOM 1843 C CA . LYS A 1 238 ? 1.421 -4.293 11.594 1.00 98.06 238 LYS A CA 1
ATOM 1844 C C . LYS A 1 238 ? 0.367 -3.229 11.252 1.00 98.06 238 LYS A C 1
ATOM 1846 O O . LYS A 1 238 ? -0.252 -3.296 10.184 1.00 98.06 238 LYS A O 1
ATOM 1851 N N . PRO A 1 239 ? 0.159 -2.210 12.106 1.00 98.31 239 PRO A N 1
ATOM 1852 C CA . PRO A 1 239 ? -0.804 -1.149 11.823 1.00 98.31 239 PRO A CA 1
ATOM 1853 C C . PRO A 1 239 ? -0.433 -0.337 10.570 1.00 98.31 239 PRO A C 1
ATOM 1855 O O . PRO A 1 239 ? -1.307 0.262 9.951 1.00 98.31 239 PRO A O 1
ATOM 1858 N N . ASN A 1 240 ? 0.832 -0.351 10.146 1.00 97.81 240 ASN A N 1
ATOM 1859 C CA . ASN A 1 240 ? 1.280 0.229 8.878 1.00 97.81 240 ASN A CA 1
ATOM 1860 C C . ASN A 1 240 ? 0.677 -0.473 7.646 1.00 97.81 240 ASN A C 1
ATOM 1862 O O . ASN A 1 240 ? 0.443 0.170 6.628 1.00 97.81 240 ASN A O 1
ATOM 1866 N N . GLU A 1 241 ? 0.426 -1.783 7.732 1.00 98.12 241 GLU A N 1
ATOM 1867 C CA . GLU A 1 241 ? -0.104 -2.611 6.642 1.00 98.12 241 GLU A CA 1
ATOM 1868 C C . GLU A 1 241 ? -1.635 -2.675 6.650 1.00 98.12 241 GLU A C 1
ATOM 1870 O O . GLU A 1 241 ? -2.266 -2.642 5.593 1.00 98.12 241 GLU A O 1
ATOM 1875 N N . VAL A 1 242 ? -2.244 -2.738 7.838 1.00 98.25 242 VAL A N 1
ATOM 1876 C CA . VAL A 1 242 ? -3.697 -2.919 7.994 1.00 98.25 242 VAL A CA 1
ATOM 1877 C C . VAL A 1 242 ? -4.507 -1.855 7.258 1.00 98.25 242 VAL A C 1
ATOM 1879 O O . VAL A 1 242 ? -5.506 -2.199 6.634 1.00 98.25 242 VAL A O 1
ATOM 1882 N N . GLN A 1 243 ? -4.075 -0.593 7.274 1.00 98.06 243 GLN A N 1
ATOM 1883 C CA . GLN A 1 243 ? -4.834 0.519 6.695 1.00 98.06 243 GLN A CA 1
ATOM 1884 C C . GLN A 1 243 ? -5.083 0.289 5.206 1.00 98.06 243 GLN A C 1
ATOM 1886 O O . GLN A 1 243 ? -6.188 0.521 4.711 1.00 98.06 243 GLN A O 1
ATOM 1891 N N . HIS A 1 244 ? -4.074 -0.260 4.522 1.00 98.44 244 HIS A N 1
ATOM 1892 C CA . HIS A 1 244 ? -4.143 -0.528 3.098 1.00 98.44 244 HIS A CA 1
ATOM 1893 C C . HIS A 1 244 ? -5.084 -1.692 2.833 1.00 98.44 244 HIS A C 1
ATOM 1895 O O . HIS A 1 244 ? -5.947 -1.599 1.969 1.00 98.44 244 HIS A O 1
ATOM 1901 N N . LYS A 1 245 ? -4.970 -2.763 3.624 1.00 97.75 245 LYS A N 1
ATOM 1902 C CA . LYS A 1 245 ? -5.810 -3.957 3.475 1.00 97.75 245 LYS A CA 1
ATOM 1903 C C . LYS A 1 245 ? -7.274 -3.697 3.780 1.00 97.75 245 LYS A C 1
ATOM 1905 O O . LYS A 1 245 ? -8.141 -4.217 3.095 1.00 97.75 245 LYS A O 1
ATOM 1910 N N . VAL A 1 246 ? -7.563 -2.870 4.779 1.00 98.31 246 VAL A N 1
ATOM 1911 C CA . VAL A 1 246 ? -8.940 -2.472 5.082 1.00 98.31 246 VAL A CA 1
ATOM 1912 C C . VAL A 1 246 ? -9.500 -1.619 3.947 1.00 98.31 246 VAL A C 1
ATOM 1914 O O . VAL A 1 246 ? -10.607 -1.880 3.488 1.00 98.31 246 VAL A O 1
ATOM 1917 N N . LYS A 1 247 ? -8.756 -0.616 3.462 1.00 98.31 247 LYS A N 1
ATOM 1918 C CA . LYS A 1 247 ? -9.273 0.324 2.456 1.00 98.31 247 LYS A CA 1
ATOM 1919 C C . LYS A 1 247 ? -9.325 -0.260 1.043 1.00 98.31 247 LYS A C 1
ATOM 1921 O O . LYS A 1 247 ? -10.279 0.013 0.324 1.00 98.31 247 LYS A O 1
ATOM 1926 N N . TYR A 1 248 ? -8.343 -1.071 0.655 1.00 98.31 248 TYR A N 1
ATOM 1927 C CA . TYR A 1 248 ? -8.179 -1.576 -0.716 1.00 98.31 248 TYR A CA 1
ATOM 1928 C C . TYR A 1 248 ? -8.331 -3.095 -0.857 1.00 98.31 248 TYR A C 1
ATOM 1930 O O . TYR A 1 248 ? -8.318 -3.600 -1.976 1.00 98.31 248 TYR A O 1
ATOM 1938 N N . GLY A 1 249 ? -8.547 -3.806 0.251 1.00 97.25 249 GLY A N 1
ATOM 1939 C CA . GLY A 1 249 ? -8.774 -5.248 0.285 1.00 97.25 249 GLY A CA 1
ATOM 1940 C C . GLY A 1 249 ? -7.491 -6.047 0.493 1.00 97.25 249 GLY A C 1
ATOM 1941 O O . GLY A 1 249 ? -6.377 -5.521 0.439 1.00 97.25 249 GLY A O 1
ATOM 1942 N N . GLN A 1 250 ? -7.648 -7.350 0.725 1.00 96.31 250 GLN A N 1
ATOM 1943 C CA . GLN A 1 250 ? -6.535 -8.298 0.695 1.00 96.31 250 GLN A CA 1
ATOM 1944 C C . GLN A 1 250 ? -6.558 -9.020 -0.649 1.00 96.31 250 GLN A C 1
ATOM 1946 O O . GLN A 1 250 ? -7.342 -9.947 -0.852 1.00 96.31 250 GLN A O 1
ATOM 1951 N N . LEU A 1 251 ? -5.667 -8.606 -1.546 1.00 95.69 251 LEU A N 1
ATOM 1952 C CA . LEU A 1 251 ? -5.588 -9.156 -2.897 1.00 95.69 251 LEU A CA 1
ATOM 1953 C C . LEU A 1 251 ? -5.316 -10.666 -2.872 1.00 95.69 251 LEU A C 1
ATOM 1955 O O . LEU A 1 251 ? -4.529 -11.155 -2.049 1.00 95.69 251 LEU A O 1
ATOM 1959 N N . GLY A 1 252 ? -5.969 -11.393 -3.778 1.00 93.38 252 GLY A N 1
ATOM 1960 C CA . GLY A 1 252 ? -5.949 -12.854 -3.839 1.00 93.38 252 GLY A CA 1
ATOM 1961 C C . GLY A 1 252 ? -6.801 -13.538 -2.764 1.00 93.38 252 GLY A C 1
ATOM 1962 O O . GLY A 1 252 ? -6.621 -14.730 -2.521 1.00 93.38 252 GLY A O 1
ATOM 1963 N N . SER A 1 253 ? -7.699 -12.807 -2.099 1.00 93.44 253 SER A N 1
ATOM 1964 C CA . SER A 1 253 ? -8.623 -13.341 -1.092 1.00 93.44 253 SER A CA 1
ATOM 1965 C C . SER A 1 253 ? -10.041 -12.807 -1.306 1.00 93.44 253 SER A C 1
ATOM 1967 O O . SER A 1 253 ? -10.277 -11.962 -2.163 1.00 93.44 253 SER A O 1
ATOM 1969 N N . SER A 1 254 ? -10.995 -13.277 -0.501 1.00 92.50 254 SER A N 1
ATOM 1970 C CA . SER A 1 254 ? -12.372 -12.778 -0.521 1.00 92.50 254 SER A CA 1
ATOM 1971 C C . SER A 1 254 ? -12.578 -11.457 0.228 1.00 92.50 254 SER A C 1
ATOM 1973 O O . SER A 1 254 ? -13.710 -10.989 0.270 1.00 92.50 254 SER A O 1
ATOM 1975 N N . MET A 1 255 ? -11.551 -10.874 0.862 1.00 95.19 255 MET A N 1
ATOM 1976 C CA . MET A 1 255 ? -11.688 -9.632 1.634 1.00 95.19 255 MET A CA 1
ATOM 1977 C C . MET A 1 255 ? -11.729 -8.412 0.694 1.00 95.19 255 MET A C 1
ATOM 1979 O O . MET A 1 255 ? -10.680 -8.036 0.154 1.00 95.19 255 MET A O 1
ATOM 1983 N N . PRO A 1 256 ? -12.897 -7.763 0.512 1.00 93.62 256 PRO A N 1
ATOM 1984 C CA . PRO A 1 256 ? -13.011 -6.599 -0.356 1.00 93.62 256 PRO A CA 1
ATOM 1985 C C . PRO A 1 256 ? -12.394 -5.357 0.298 1.00 93.62 256 PRO A C 1
ATOM 1987 O O . PRO A 1 256 ? -12.227 -5.287 1.516 1.00 93.62 256 PRO A O 1
ATOM 1990 N N . GLY A 1 257 ? -12.094 -4.345 -0.517 1.00 96.06 257 GLY A N 1
ATOM 1991 C CA . GLY A 1 257 ? -11.692 -3.034 -0.019 1.00 96.06 257 GLY A CA 1
ATOM 1992 C C . GLY A 1 257 ? -12.877 -2.200 0.459 1.00 96.06 257 GLY A C 1
ATOM 1993 O O . GLY A 1 257 ? -13.860 -2.023 -0.261 1.00 96.06 257 GLY A O 1
ATOM 1994 N N . MET A 1 258 ? -12.756 -1.613 1.648 1.00 96.75 258 MET A N 1
ATOM 1995 C CA . MET A 1 258 ? -13.649 -0.565 2.145 1.00 96.75 258 MET A CA 1
ATOM 1996 C C . MET A 1 258 ? -13.242 0.787 1.548 1.00 96.75 258 MET A C 1
ATOM 1998 O O . MET A 1 258 ? -12.774 1.677 2.257 1.00 96.75 258 MET A O 1
ATOM 2002 N N . PHE A 1 259 ? -13.395 0.947 0.232 1.00 96.31 259 PHE A N 1
ATOM 2003 C CA . PHE A 1 259 ? -12.811 2.066 -0.522 1.00 96.31 259 PHE A CA 1
ATOM 2004 C C . PHE A 1 259 ? -13.222 3.464 -0.031 1.00 96.31 259 PHE A C 1
ATOM 2006 O O . PHE A 1 259 ? -12.475 4.425 -0.209 1.00 96.31 259 PHE A O 1
ATOM 2013 N N . THR A 1 260 ? -14.388 3.578 0.606 1.00 96.00 260 THR A N 1
ATOM 2014 C CA . THR A 1 260 ? -14.939 4.837 1.127 1.00 96.00 260 THR A CA 1
ATOM 2015 C C . THR A 1 260 ? -14.692 5.038 2.623 1.00 96.00 260 THR A C 1
ATOM 2017 O O . THR A 1 260 ? -15.245 5.974 3.201 1.00 96.00 260 THR A O 1
ATOM 2020 N N . ILE A 1 261 ? -13.903 4.175 3.279 1.00 97.69 261 ILE A N 1
ATOM 2021 C CA . ILE A 1 261 ? -13.608 4.327 4.706 1.00 97.69 261 ILE A CA 1
ATOM 2022 C C . ILE A 1 261 ? -12.897 5.661 4.958 1.00 97.69 261 ILE A C 1
ATOM 2024 O O . ILE A 1 261 ? -11.872 5.985 4.350 1.00 97.69 261 ILE A O 1
ATOM 2028 N N . THR A 1 262 ? -13.460 6.449 5.868 1.00 97.19 262 THR A N 1
ATOM 2029 C CA . THR A 1 262 ? -12.888 7.735 6.276 1.00 97.19 262 THR A CA 1
ATOM 2030 C C . THR A 1 262 ? -11.737 7.537 7.257 1.00 97.19 262 THR A C 1
ATOM 2032 O O . THR A 1 262 ? -11.626 6.500 7.916 1.00 97.19 262 THR A O 1
ATOM 2035 N N . LEU A 1 263 ? -10.902 8.565 7.424 1.00 97.69 263 LEU A N 1
ATOM 2036 C CA . LEU A 1 263 ? -9.854 8.545 8.443 1.00 97.69 263 LEU A CA 1
ATOM 2037 C C . LEU A 1 263 ? -10.429 8.324 9.853 1.00 97.69 263 LEU A C 1
ATOM 2039 O O . LEU A 1 263 ? -9.872 7.539 10.612 1.00 97.69 263 LEU A O 1
ATOM 2043 N N . SER A 1 264 ? -11.549 8.973 10.195 1.00 98.38 264 SER A N 1
ATOM 2044 C CA . SER A 1 264 ? -12.188 8.806 11.510 1.00 98.38 264 SER A CA 1
ATOM 2045 C C . SER A 1 264 ? -12.636 7.363 11.738 1.00 98.38 264 SER A C 1
ATOM 2047 O O . SER A 1 264 ? -12.358 6.797 12.786 1.00 98.38 264 SER A O 1
ATOM 2049 N N . GLN A 1 265 ? -13.263 6.733 10.741 1.00 98.62 265 GLN A N 1
ATOM 2050 C CA . GLN A 1 265 ? -13.662 5.326 10.843 1.00 98.62 265 GLN A CA 1
ATOM 2051 C C . GLN A 1 265 ? -12.452 4.392 10.941 1.00 98.62 265 GLN A C 1
ATOM 2053 O O . GLN A 1 265 ? -12.495 3.424 11.694 1.00 98.62 265 GLN A O 1
ATOM 2058 N N . MET A 1 266 ? -11.361 4.682 10.223 1.00 98.62 266 MET A N 1
ATOM 2059 C CA . MET A 1 266 ? -10.121 3.911 10.344 1.00 98.62 266 MET A CA 1
ATOM 2060 C C . MET A 1 266 ? -9.515 4.040 11.748 1.00 98.62 266 MET A C 1
ATOM 2062 O O . MET A 1 266 ? -9.108 3.033 12.325 1.00 98.62 266 MET A O 1
ATOM 2066 N N . LYS A 1 267 ? -9.498 5.251 12.327 1.00 98.75 267 LYS A N 1
ATOM 2067 C CA . LYS A 1 267 ? -9.068 5.491 13.716 1.00 98.75 267 LYS A CA 1
ATOM 2068 C C . LYS A 1 267 ? -9.922 4.708 14.711 1.00 98.75 267 LYS A C 1
ATOM 2070 O O . LYS A 1 267 ? -9.370 4.011 15.558 1.00 98.75 267 LYS A O 1
ATOM 2075 N N . ASP A 1 268 ? -11.245 4.781 14.577 1.00 98.88 268 ASP A N 1
ATOM 2076 C CA . ASP A 1 268 ? -12.201 4.056 15.419 1.00 98.88 268 ASP A CA 1
ATOM 2077 C C . ASP A 1 268 ? -11.965 2.539 15.332 1.00 98.88 268 ASP A C 1
ATOM 2079 O O . ASP A 1 268 ? -11.824 1.864 16.355 1.00 98.88 268 ASP A O 1
ATOM 2083 N N . LEU A 1 269 ? -11.836 2.003 14.113 1.00 98.81 269 LEU A N 1
ATOM 2084 C CA . LEU A 1 269 ? -11.555 0.588 13.868 1.00 98.81 269 LEU A CA 1
ATOM 2085 C C . LEU A 1 269 ? -10.222 0.154 14.492 1.00 98.81 269 LEU A C 1
ATOM 2087 O O . LEU A 1 269 ? -10.167 -0.862 15.182 1.00 98.81 269 LEU A O 1
ATOM 2091 N N . TYR A 1 270 ? -9.156 0.931 14.295 1.00 98.69 270 TYR A N 1
ATOM 2092 C CA . TYR A 1 270 ? -7.850 0.670 14.904 1.00 98.69 270 TYR A CA 1
ATOM 2093 C C . TYR A 1 270 ? -7.941 0.667 16.426 1.00 98.69 270 TYR A C 1
ATOM 2095 O O . TYR A 1 270 ? -7.395 -0.229 17.073 1.00 98.69 270 TYR A O 1
ATOM 2103 N N . LYS A 1 271 ? -8.667 1.635 16.997 1.00 98.75 271 LYS A N 1
ATOM 2104 C CA . LYS A 1 271 ? -8.847 1.749 18.440 1.00 98.75 271 LYS A CA 1
ATOM 2105 C C . LYS A 1 271 ? -9.535 0.507 18.988 1.00 98.75 271 LYS A C 1
ATOM 2107 O O . LYS A 1 271 ? -9.034 -0.082 19.944 1.00 98.75 271 LYS A O 1
ATOM 2112 N N . ALA A 1 272 ? -10.620 0.073 18.349 1.00 98.56 272 ALA A N 1
ATOM 2113 C CA . ALA A 1 272 ? -11.328 -1.142 18.726 1.00 98.56 272 ALA A CA 1
ATOM 2114 C C . ALA A 1 272 ? -10.437 -2.385 18.632 1.00 98.56 272 ALA A C 1
ATOM 2116 O O . ALA A 1 272 ? -10.256 -3.076 19.631 1.00 98.56 272 ALA A O 1
ATOM 2117 N N . CYS A 1 273 ? -9.822 -2.631 17.475 1.00 98.25 273 CYS A N 1
ATOM 2118 C CA . CYS A 1 273 ? -9.010 -3.824 17.228 1.00 98.25 273 CYS A CA 1
ATOM 2119 C C . CYS A 1 273 ? -7.706 -3.867 18.046 1.00 98.25 273 CYS A C 1
ATOM 2121 O O . CYS A 1 273 ? -7.121 -4.934 18.238 1.00 98.25 273 CYS A O 1
ATOM 2123 N N . SER A 1 274 ? -7.249 -2.724 18.568 1.00 97.56 274 SER A N 1
ATOM 2124 C CA . SER A 1 274 ? -6.113 -2.668 19.492 1.00 97.56 274 SER A CA 1
ATOM 2125 C C . SER A 1 274 ? -6.437 -3.210 20.893 1.00 97.56 274 SER A C 1
ATOM 2127 O O . SER A 1 274 ? -5.514 -3.605 21.606 1.00 97.56 274 SER A O 1
ATOM 2129 N N . ASN A 1 275 ? -7.716 -3.293 21.284 1.00 97.62 275 ASN A N 1
ATOM 2130 C CA . ASN A 1 275 ? -8.127 -3.824 22.584 1.00 97.62 275 ASN A CA 1
ATOM 2131 C C . ASN A 1 275 ? -7.927 -5.347 22.633 1.00 97.62 275 ASN A C 1
ATOM 2133 O O . ASN A 1 275 ? -8.708 -6.105 22.060 1.00 97.62 275 ASN A O 1
ATOM 2137 N N . SER A 1 276 ? -6.913 -5.805 23.368 1.00 97.00 276 SER A N 1
ATOM 2138 C CA . SER A 1 276 ? -6.555 -7.226 23.475 1.00 97.00 276 SER A CA 1
ATOM 2139 C C . SER A 1 276 ? -7.573 -8.094 24.215 1.00 97.00 276 SER A C 1
ATOM 2141 O O . SER A 1 276 ? -7.499 -9.313 24.112 1.00 97.00 276 SER A O 1
ATOM 2143 N N . THR A 1 277 ? -8.502 -7.499 24.964 1.00 96.94 277 THR A N 1
ATOM 2144 C CA . THR A 1 277 ? -9.585 -8.234 25.629 1.00 96.94 277 THR A CA 1
ATOM 2145 C C . THR A 1 277 ? -10.715 -8.535 24.652 1.00 96.94 277 THR A C 1
ATOM 2147 O O . THR A 1 277 ? -11.266 -9.628 24.675 1.00 96.94 277 THR A O 1
ATOM 2150 N N . THR A 1 278 ? -11.064 -7.573 23.787 1.00 96.62 278 THR A N 1
ATOM 2151 C CA . THR A 1 278 ? -12.122 -7.771 22.774 1.00 96.62 278 THR A CA 1
ATOM 2152 C C . THR A 1 278 ? -11.592 -8.508 21.541 1.00 96.62 278 THR A C 1
ATOM 2154 O O . THR A 1 278 ? -12.287 -9.354 20.993 1.00 96.62 278 THR A O 1
ATOM 2157 N N . PHE A 1 279 ? -10.357 -8.205 21.134 1.00 98.06 279 PHE A N 1
ATOM 2158 C CA . PHE A 1 279 ? -9.665 -8.800 19.990 1.00 98.06 279 PHE A CA 1
ATOM 2159 C C . PHE A 1 279 ? -8.338 -9.433 20.452 1.00 98.06 279 PHE A C 1
ATOM 2161 O O . PHE A 1 279 ? -7.257 -8.830 20.306 1.00 98.06 279 PHE A O 1
ATOM 2168 N N . PRO A 1 280 ? -8.404 -10.621 21.078 1.00 96.69 280 PRO A N 1
ATOM 2169 C CA . PRO A 1 280 ? -7.234 -11.340 21.580 1.00 96.69 280 PRO A CA 1
ATOM 2170 C C . PRO A 1 280 ? -6.405 -11.945 20.437 1.00 96.69 280 PRO A C 1
ATOM 2172 O O . PRO A 1 280 ? -6.735 -11.780 19.265 1.00 96.69 280 PRO A O 1
ATOM 2175 N N . ASP A 1 281 ? -5.302 -12.615 20.777 1.00 93.38 281 ASP A N 1
ATOM 2176 C CA . ASP A 1 281 ? -4.620 -13.561 19.872 1.00 93.38 281 ASP A CA 1
ATOM 2177 C C . ASP A 1 281 ? -5.378 -14.901 19.793 1.00 93.38 281 ASP A C 1
ATOM 2179 O O . ASP A 1 281 ? -5.946 -15.336 20.826 1.00 93.38 281 ASP A O 1
#

pLDDT: mean 92.8, std 14.06, range [37.66, 98.88]